Protein AF-A0A838QDY3-F1 (afdb_monomer_lite)

Secondary structure (DSSP, 8-state):
-B-SSS-B--SSS-----SS-EEEEEEEEEE-TTS-EEEEEEEEEE-----EEPPPPPEEEETTPEEEEEEEEE-SS----EEEEE-SSSS--EE--EETTEEEEEEE--S-EEEEEEEEEE-SS-EEEEEEEEEEEPPPPPHHHHHHHHHHHHHHHHHHHTTSS-HHHHHHHHHHHHHHHHHHHTT-HHHHHHHHHHHHHHHHHHHHTTSS-HHHHHHHHHHHHHHHHH--

Structure (mmCIF, N/CA/C/O backbone):
data_AF-A0A838QDY3-F1
#
_entry.id   AF-A0A838QDY3-F1
#
loop_
_atom_site.group_PDB
_atom_site.id
_atom_site.type_symbol
_atom_site.label_atom_id
_atom_site.label_alt_id
_atom_site.label_comp_id
_atom_site.label_asym_id
_atom_site.label_entity_id
_atom_site.label_seq_id
_atom_site.pdbx_PDB_ins_code
_atom_site.Cartn_x
_atom_site.Cartn_y
_atom_site.Cartn_z
_atom_site.occupancy
_atom_site.B_iso_or_equiv
_atom_site.auth_seq_id
_atom_site.auth_comp_id
_atom_site.auth_asym_id
_atom_site.auth_atom_id
_atom_site.pdbx_PDB_model_num
ATOM 1 N N . TRP A 1 1 ? 30.608 4.591 -46.199 1.00 97.06 1 TRP A N 1
ATOM 2 C CA . TRP A 1 1 ? 30.208 3.842 -44.995 1.00 97.06 1 TRP A CA 1
ATOM 3 C C . TRP A 1 1 ? 28.719 3.555 -45.041 1.00 97.06 1 TRP A C 1
ATOM 5 O O . TRP A 1 1 ? 27.965 4.473 -45.345 1.00 97.06 1 TRP A O 1
ATOM 15 N N . SER A 1 2 ? 28.304 2.331 -44.728 1.00 97.50 2 SER A N 1
ATOM 16 C CA . SER A 1 2 ? 26.940 1.988 -44.307 1.00 97.50 2 SER A CA 1
ATOM 17 C C . SER A 1 2 ? 27.021 1.309 -42.947 1.00 97.50 2 SER A C 1
ATOM 19 O O . SER A 1 2 ? 27.881 0.445 -42.768 1.00 97.50 2 SER A O 1
ATOM 21 N N . PHE A 1 3 ? 26.159 1.676 -42.007 1.00 97.50 3 PHE A N 1
ATOM 22 C CA . PHE A 1 3 ? 26.311 1.254 -40.610 1.00 97.50 3 PHE A CA 1
ATOM 23 C C . PHE A 1 3 ? 25.408 0.093 -40.204 1.00 97.50 3 PHE A C 1
ATOM 25 O O . PHE A 1 3 ? 25.478 -0.341 -39.070 1.00 97.50 3 PHE A O 1
ATOM 32 N N . GLY A 1 4 ? 24.600 -0.446 -41.119 1.00 95.75 4 GLY A N 1
ATOM 33 C CA . GLY A 1 4 ? 23.716 -1.583 -40.833 1.00 95.75 4 GLY A CA 1
ATOM 34 C C . GLY A 1 4 ? 22.387 -1.200 -40.171 1.00 95.75 4 GLY A C 1
ATOM 35 O O . GLY A 1 4 ? 21.506 -2.042 -40.069 1.00 95.75 4 GLY A O 1
ATOM 36 N N . ASP A 1 5 ? 22.208 0.068 -39.804 1.00 94.06 5 ASP A N 1
ATOM 37 C CA . ASP A 1 5 ? 20.975 0.695 -39.298 1.00 94.06 5 ASP A CA 1
ATOM 38 C C . ASP A 1 5 ? 20.184 1.440 -40.397 1.00 94.06 5 ASP A C 1
ATOM 40 O O . ASP A 1 5 ? 19.193 2.111 -40.123 1.00 94.06 5 ASP A O 1
ATOM 44 N N . GLY A 1 6 ? 20.628 1.331 -41.654 1.00 94.56 6 GLY A N 1
ATOM 45 C CA . GLY A 1 6 ? 20.081 2.067 -42.799 1.00 94.56 6 GLY A CA 1
ATOM 46 C C . GLY A 1 6 ? 20.768 3.409 -43.068 1.00 94.56 6 GLY A C 1
ATOM 47 O O . GLY A 1 6 ? 20.598 3.967 -44.153 1.00 94.56 6 GLY A O 1
ATOM 48 N N . GLU A 1 7 ? 21.608 3.894 -42.152 1.00 95.88 7 GLU A N 1
ATOM 49 C CA . GLU A 1 7 ? 22.330 5.151 -42.307 1.00 95.88 7 GLU A CA 1
ATOM 50 C C . GLU A 1 7 ? 23.657 4.972 -43.055 1.00 95.88 7 GLU A C 1
ATOM 52 O O . GLU A 1 7 ? 24.308 3.916 -43.053 1.00 95.88 7 GLU A O 1
ATOM 57 N N . THR A 1 8 ? 24.093 6.053 -43.707 1.00 97.00 8 THR A N 1
ATOM 58 C CA . THR A 1 8 ? 25.346 6.086 -44.472 1.00 97.00 8 THR A CA 1
ATOM 59 C C . THR A 1 8 ? 26.168 7.342 -44.185 1.00 97.00 8 THR A C 1
ATOM 61 O O . THR A 1 8 ? 25.670 8.355 -43.692 1.00 97.00 8 THR A O 1
ATOM 64 N N . ALA A 1 9 ? 27.473 7.271 -44.461 1.00 97.38 9 ALA A N 1
ATOM 65 C CA . ALA A 1 9 ? 28.389 8.408 -44.366 1.00 97.38 9 ALA A CA 1
ATOM 66 C C . ALA A 1 9 ? 29.514 8.332 -45.398 1.00 97.38 9 ALA A C 1
ATOM 68 O O . ALA A 1 9 ? 29.924 7.244 -45.817 1.00 97.38 9 ALA A O 1
ATOM 69 N N . SER A 1 10 ? 30.095 9.492 -45.694 1.00 96.69 10 SER A N 1
ATOM 70 C CA . SER A 1 10 ? 31.304 9.644 -46.503 1.00 96.69 10 SER A CA 1
ATOM 71 C C . SER A 1 10 ? 32.393 10.337 -45.692 1.00 96.69 10 SER A C 1
ATOM 73 O O . SER A 1 10 ? 32.098 11.178 -44.846 1.00 96.69 10 SER A O 1
ATOM 75 N N . GLY A 1 11 ? 33.651 9.993 -45.958 1.00 95.81 11 GLY A N 1
ATOM 76 C CA . GLY A 1 11 ? 34.809 10.540 -45.255 1.00 95.81 11 GLY A CA 1
ATOM 77 C C . GLY A 1 11 ? 35.784 9.453 -44.816 1.00 95.81 11 GLY A C 1
ATOM 78 O O . GLY A 1 11 ? 35.434 8.275 -44.748 1.00 95.81 11 GLY A O 1
ATOM 79 N N . VAL A 1 12 ? 37.016 9.866 -44.525 1.00 94.88 12 VAL A N 1
ATOM 80 C CA . VAL A 1 12 ? 38.095 8.966 -44.081 1.00 94.88 12 VAL A CA 1
ATOM 81 C C . VAL A 1 12 ? 37.847 8.462 -42.656 1.00 94.88 12 VAL A C 1
ATOM 83 O O . VAL A 1 12 ? 38.150 7.317 -42.344 1.00 94.88 12 VAL A O 1
ATOM 86 N N . SER A 1 13 ? 37.260 9.308 -41.808 1.00 94.25 13 SER A N 1
ATOM 87 C CA . SER A 1 13 ? 36.841 8.977 -40.447 1.00 94.25 13 SER A CA 1
ATOM 88 C C . SER A 1 13 ? 35.462 9.572 -40.190 1.00 94.25 13 SER A C 1
ATOM 90 O O . SER A 1 13 ? 35.186 10.702 -40.597 1.00 94.25 13 SER A O 1
ATOM 92 N N . VAL A 1 14 ? 34.590 8.792 -39.559 1.00 96.31 14 VAL A N 1
ATOM 93 C CA . VAL A 1 14 ? 33.189 9.126 -39.289 1.00 96.31 14 VAL A CA 1
ATOM 94 C C . VAL A 1 14 ? 32.798 8.548 -37.929 1.00 96.31 14 VAL A C 1
ATOM 96 O O . VAL A 1 14 ? 33.303 7.497 -37.540 1.00 96.31 14 VAL A O 1
ATOM 99 N N . SER A 1 15 ? 31.898 9.215 -37.209 1.00 94.56 15 SER A N 1
ATOM 100 C CA . SER A 1 15 ? 31.317 8.717 -35.958 1.00 94.56 15 SER A CA 1
ATOM 101 C C . SER A 1 15 ? 29.834 8.403 -36.137 1.00 94.56 15 SER A C 1
ATOM 103 O O . SER A 1 15 ? 29.149 9.042 -36.942 1.00 94.56 15 SER A O 1
ATOM 105 N N . ARG A 1 16 ? 29.344 7.404 -35.394 1.00 93.44 16 ARG A N 1
ATOM 106 C CA . ARG A 1 16 ? 27.928 7.025 -35.327 1.00 93.44 16 ARG A CA 1
ATOM 107 C C . ARG A 1 16 ? 27.542 6.554 -33.934 1.00 93.44 16 ARG A C 1
ATOM 109 O O . ARG A 1 16 ? 28.354 5.938 -33.250 1.00 93.44 16 ARG A O 1
ATOM 116 N N . THR A 1 17 ? 26.296 6.840 -33.571 1.00 92.06 17 THR A N 1
ATOM 117 C CA . THR A 1 17 ? 25.655 6.416 -32.326 1.00 92.06 17 THR A CA 1
ATOM 118 C C . THR A 1 17 ? 24.442 5.576 -32.693 1.00 92.06 17 THR A C 1
ATOM 120 O O . THR A 1 17 ? 23.570 6.063 -33.409 1.00 92.06 17 THR A O 1
ATOM 123 N N . TYR A 1 18 ? 24.390 4.341 -32.205 1.00 91.50 18 TYR A N 1
ATOM 124 C CA . TYR A 1 18 ? 23.235 3.462 -32.361 1.00 91.50 18 TYR A CA 1
ATOM 125 C C . TYR A 1 18 ? 22.255 3.697 -31.212 1.00 91.50 18 TYR A C 1
ATOM 127 O O . TYR A 1 18 ? 22.679 3.864 -30.069 1.00 91.50 18 TYR A O 1
ATOM 135 N N . ILE A 1 19 ? 20.962 3.751 -31.531 1.00 86.00 19 ILE A N 1
ATOM 136 C CA . ILE A 1 19 ? 19.900 4.059 -30.561 1.00 86.00 19 ILE A CA 1
ATOM 137 C C . ILE A 1 19 ? 19.361 2.787 -29.888 1.00 86.00 19 ILE A C 1
ATOM 139 O O . ILE A 1 19 ? 18.966 2.846 -28.729 1.00 86.00 19 ILE A O 1
ATOM 143 N N . GLN A 1 20 ? 19.358 1.654 -30.598 1.00 88.12 20 GLN A N 1
ATOM 144 C CA . GLN A 1 20 ? 18.959 0.353 -30.058 1.00 88.12 20 GLN A CA 1
ATOM 145 C C . GLN A 1 20 ? 20.164 -0.569 -29.882 1.00 88.12 20 GLN A C 1
ATOM 147 O O . GLN A 1 20 ? 21.183 -0.448 -30.572 1.00 88.12 20 GLN A O 1
ATOM 152 N N . ASN A 1 21 ? 20.027 -1.501 -28.945 1.00 92.31 21 ASN A N 1
ATOM 153 C CA . ASN A 1 21 ? 20.889 -2.664 -28.837 1.00 92.31 21 ASN A CA 1
ATOM 154 C C . ASN A 1 21 ? 20.758 -3.552 -30.083 1.00 92.31 21 ASN A C 1
ATOM 156 O O . ASN A 1 21 ? 19.744 -3.577 -30.778 1.00 92.31 21 ASN A O 1
ATOM 160 N N . GLY A 1 22 ? 21.816 -4.295 -30.379 1.00 92.88 22 GLY A N 1
ATOM 161 C CA . GLY A 1 22 ? 21.850 -5.186 -31.527 1.00 92.88 22 GLY A CA 1
ATOM 162 C C . GLY A 1 22 ? 23.240 -5.355 -32.114 1.00 92.88 22 GLY A C 1
ATOM 163 O O . GLY A 1 22 ? 24.227 -4.781 -31.651 1.00 92.88 22 GLY A O 1
ATOM 164 N N . VAL A 1 23 ? 23.307 -6.172 -33.160 1.00 96.69 23 VAL A N 1
ATOM 165 C CA . VAL A 1 23 ? 24.518 -6.374 -33.954 1.00 96.69 23 VAL A CA 1
ATOM 166 C C . VAL A 1 23 ? 24.307 -5.721 -35.311 1.00 96.69 23 VAL A C 1
ATOM 168 O O . VAL A 1 23 ? 23.421 -6.113 -36.069 1.00 96.69 23 VAL A O 1
ATOM 171 N N . TYR A 1 24 ? 25.133 -4.727 -35.613 1.00 97.31 24 TYR A N 1
ATOM 172 C CA . TYR A 1 24 ? 25.063 -3.943 -36.834 1.00 97.31 24 TYR A CA 1
ATOM 173 C C . TYR A 1 24 ? 26.264 -4.236 -37.726 1.00 97.31 24 TYR A C 1
ATOM 175 O O . TYR A 1 24 ? 27.412 -4.002 -37.344 1.00 97.31 24 TYR A O 1
ATOM 183 N N . THR A 1 25 ? 26.005 -4.715 -38.939 1.00 97.88 25 THR A N 1
ATOM 184 C CA . THR A 1 25 ? 27.062 -4.966 -39.919 1.00 97.88 25 THR A CA 1
ATOM 185 C C . THR A 1 25 ? 27.471 -3.663 -40.605 1.00 97.88 25 THR A C 1
ATOM 187 O O . THR A 1 25 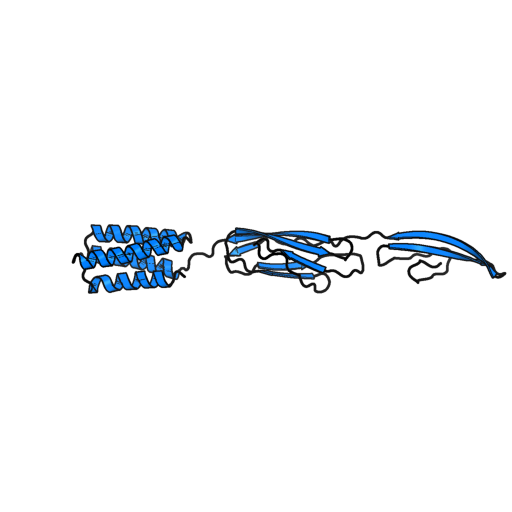? 26.765 -3.128 -41.465 1.00 97.88 25 THR A O 1
ATOM 190 N N . VAL A 1 26 ? 28.653 -3.164 -40.249 1.00 98.00 26 VAL A N 1
ATOM 191 C CA . VAL A 1 26 ? 29.254 -1.943 -40.788 1.00 98.00 26 VAL A CA 1
ATOM 192 C C . VAL A 1 26 ? 30.089 -2.275 -42.017 1.00 98.00 26 VAL A C 1
ATOM 194 O O . VAL A 1 26 ? 30.967 -3.135 -41.987 1.00 98.00 26 VAL A O 1
ATOM 197 N N . ARG A 1 27 ? 29.858 -1.543 -43.106 1.00 97.88 27 ARG A N 1
ATOM 198 C CA . ARG A 1 27 ? 30.573 -1.693 -44.375 1.00 97.88 27 ARG A CA 1
ATOM 199 C C . ARG A 1 27 ? 31.213 -0.376 -44.792 1.00 97.88 27 ARG A C 1
ATOM 201 O O . ARG A 1 27 ? 30.550 0.661 -44.881 1.00 97.88 27 ARG A O 1
ATOM 208 N N . LEU A 1 28 ? 32.492 -0.423 -45.136 1.00 97.75 28 LEU A N 1
ATOM 209 C CA . LEU A 1 28 ? 33.176 0.654 -45.844 1.00 97.75 28 LEU A CA 1
ATOM 210 C C . LEU A 1 28 ? 33.405 0.218 -47.288 1.00 97.75 28 LEU A C 1
ATOM 212 O O . LEU A 1 28 ? 33.973 -0.841 -47.524 1.00 97.75 28 LEU A O 1
ATOM 216 N N . ILE A 1 29 ? 32.972 1.058 -48.225 1.00 97.12 29 ILE A N 1
ATOM 217 C CA . ILE A 1 29 ? 33.281 0.942 -49.649 1.00 97.12 29 ILE A CA 1
ATOM 218 C C . ILE A 1 29 ? 34.176 2.130 -49.994 1.00 97.12 29 ILE A C 1
ATOM 220 O O . ILE A 1 29 ? 33.800 3.274 -49.719 1.00 97.12 29 ILE A O 1
ATOM 224 N N . VAL A 1 30 ? 35.348 1.859 -50.559 1.00 96.69 30 VAL A N 1
ATOM 225 C CA . VAL A 1 30 ? 36.266 2.876 -51.083 1.00 96.69 30 VAL A CA 1
ATOM 226 C C . VAL A 1 30 ? 36.308 2.716 -52.590 1.00 96.69 30 VAL A C 1
ATOM 228 O O . VAL A 1 30 ? 36.545 1.612 -53.064 1.00 96.69 30 VAL A O 1
ATOM 231 N N . THR A 1 31 ? 36.080 3.797 -53.331 1.00 95.94 31 THR A N 1
ATOM 232 C CA . THR A 1 31 ? 36.063 3.786 -54.798 1.00 95.94 31 THR A CA 1
ATOM 233 C C . THR A 1 31 ? 37.122 4.742 -55.331 1.00 95.94 31 THR A C 1
ATOM 235 O O . THR A 1 31 ? 37.220 5.875 -54.856 1.00 95.94 31 THR A O 1
ATOM 238 N N . ASP A 1 32 ? 37.927 4.288 -56.288 1.00 95.62 32 ASP A N 1
ATOM 239 C CA . ASP A 1 32 ? 38.924 5.120 -56.957 1.00 95.62 32 ASP A CA 1
ATOM 240 C C . ASP A 1 32 ? 38.314 5.963 -58.093 1.00 95.62 32 ASP A C 1
ATOM 242 O O . ASP A 1 32 ? 37.123 5.890 -58.403 1.00 95.62 32 ASP A O 1
ATOM 246 N N . ILE A 1 33 ? 39.143 6.790 -58.735 1.00 95.81 33 ILE A N 1
ATOM 247 C CA . ILE A 1 33 ? 38.691 7.678 -59.816 1.00 95.81 33 ILE A CA 1
ATOM 248 C C . ILE A 1 33 ? 38.333 6.937 -61.113 1.00 95.81 33 ILE A C 1
ATOM 250 O O . ILE A 1 33 ? 37.689 7.511 -61.989 1.00 95.81 33 ILE A O 1
ATOM 254 N N . LEU A 1 34 ? 38.756 5.678 -61.245 1.00 96.81 34 LEU A N 1
ATOM 255 C CA . LEU A 1 34 ? 38.430 4.806 -62.371 1.00 96.81 34 LEU A CA 1
ATOM 256 C C . LEU A 1 34 ? 37.137 4.012 -62.116 1.00 96.81 34 LEU A C 1
ATOM 258 O O . LEU A 1 34 ? 36.674 3.304 -63.009 1.00 96.81 34 LEU A O 1
ATOM 262 N N . GLY A 1 35 ? 36.539 4.152 -60.929 1.00 94.19 35 GLY A N 1
ATOM 263 C CA . GLY A 1 35 ? 35.304 3.483 -60.532 1.00 94.19 35 GLY A CA 1
ATOM 264 C C . GLY A 1 35 ? 35.505 2.086 -59.942 1.00 94.19 35 GLY A C 1
ATOM 265 O O . GLY A 1 35 ? 34.516 1.390 -59.712 1.00 94.19 35 GLY A O 1
ATOM 266 N N . LEU A 1 36 ? 36.744 1.655 -59.681 1.00 96.75 36 LEU A N 1
ATOM 267 C CA . LEU A 1 36 ? 37.013 0.394 -58.986 1.00 96.75 36 LEU A CA 1
ATOM 268 C C . LEU A 1 36 ? 36.772 0.571 -57.490 1.00 96.75 36 LEU A C 1
ATOM 270 O O . LEU A 1 36 ? 37.162 1.586 -56.918 1.00 96.75 36 LEU A O 1
ATOM 274 N N . ALA A 1 37 ? 36.140 -0.417 -56.856 1.00 96.38 37 ALA A N 1
ATOM 275 C CA . ALA A 1 37 ? 35.800 -0.359 -55.442 1.00 96.38 37 ALA A CA 1
ATOM 276 C C . ALA A 1 37 ? 36.379 -1.536 -54.653 1.00 96.38 37 ALA A C 1
ATOM 278 O O . ALA A 1 37 ? 36.340 -2.674 -55.117 1.00 96.38 37 ALA A O 1
ATOM 279 N N . ASP A 1 38 ? 36.846 -1.253 -53.440 1.00 97.50 38 ASP A N 1
ATOM 280 C CA . ASP A 1 38 ? 37.173 -2.251 -52.422 1.00 97.50 38 ASP A CA 1
ATOM 281 C C . ASP A 1 38 ? 36.214 -2.120 -51.235 1.00 97.50 38 ASP A C 1
ATOM 283 O O . ASP A 1 38 ? 35.654 -1.048 -50.981 1.00 97.50 38 ASP A O 1
ATOM 287 N N . THR A 1 39 ? 35.968 -3.225 -50.536 1.00 97.25 39 THR A N 1
ATOM 288 C CA . THR A 1 39 ? 34.977 -3.296 -49.464 1.00 97.25 39 THR A CA 1
ATOM 289 C C . THR A 1 39 ? 35.493 -4.064 -48.260 1.00 97.25 39 THR A C 1
ATOM 291 O O . THR A 1 39 ? 35.862 -5.229 -48.368 1.00 97.25 39 THR A O 1
ATOM 294 N N . VAL A 1 40 ? 35.393 -3.449 -47.082 1.00 97.62 40 VAL A N 1
ATOM 295 C CA . VAL A 1 40 ? 35.630 -4.106 -45.792 1.00 97.62 40 VAL A CA 1
ATOM 296 C C . VAL A 1 40 ? 34.354 -4.105 -44.958 1.00 97.62 40 VAL A C 1
ATOM 298 O O . VAL A 1 40 ? 33.537 -3.182 -45.048 1.00 97.62 40 VAL A O 1
ATOM 301 N N . VAL A 1 41 ? 34.174 -5.161 -44.167 1.00 97.75 41 VAL A N 1
ATOM 302 C CA . VAL A 1 41 ? 33.018 -5.362 -43.292 1.00 97.75 41 VAL A CA 1
ATOM 303 C C . VAL A 1 41 ? 33.501 -5.676 -41.878 1.00 97.75 41 VAL A C 1
ATOM 305 O O . VAL A 1 41 ? 34.478 -6.401 -41.706 1.00 97.75 41 VAL A O 1
ATOM 308 N N . THR A 1 42 ? 32.815 -5.131 -40.879 1.00 97.31 42 THR A N 1
ATOM 309 C CA . THR A 1 42 ? 32.979 -5.455 -39.457 1.00 97.31 42 THR A CA 1
ATOM 310 C C . THR A 1 42 ? 31.625 -5.361 -38.768 1.00 97.31 42 THR A C 1
ATOM 312 O O . THR A 1 42 ? 30.761 -4.623 -39.231 1.00 97.31 42 THR A O 1
ATOM 315 N N . ASP A 1 43 ? 31.452 -6.041 -37.641 1.00 97.56 43 ASP A N 1
ATOM 316 C CA . ASP A 1 43 ? 30.249 -5.889 -36.827 1.00 97.56 43 ASP A CA 1
ATOM 317 C C . ASP A 1 43 ? 30.483 -4.902 -35.679 1.00 97.56 43 ASP A C 1
ATOM 319 O O . ASP A 1 43 ? 31.552 -4.871 -35.063 1.00 97.56 43 ASP A O 1
ATOM 323 N N . ALA A 1 44 ? 29.466 -4.094 -35.394 1.00 96.31 44 ALA A N 1
ATOM 324 C CA . ALA A 1 44 ? 29.352 -3.286 -34.191 1.00 96.31 44 ALA A CA 1
ATOM 325 C C . ALA A 1 44 ? 28.269 -3.904 -33.302 1.00 96.31 44 ALA A C 1
ATOM 327 O O . ALA A 1 44 ? 27.120 -4.026 -33.717 1.00 96.31 44 ALA A O 1
ATOM 328 N N . THR A 1 45 ? 28.636 -4.319 -32.089 1.00 96.19 45 THR A N 1
ATOM 329 C CA . THR A 1 45 ? 27.684 -4.862 -31.109 1.00 96.19 45 THR A CA 1
ATOM 330 C C . THR A 1 45 ? 27.350 -3.797 -30.076 1.00 96.19 45 THR A C 1
ATOM 332 O O . THR A 1 45 ? 28.249 -3.231 -29.454 1.00 96.19 45 THR A O 1
ATOM 335 N N . VAL A 1 46 ? 26.061 -3.541 -29.898 1.00 94.38 46 VAL A N 1
ATOM 336 C CA . VAL A 1 46 ? 25.501 -2.600 -28.930 1.00 94.38 46 VAL A CA 1
ATOM 337 C C . VAL A 1 46 ? 24.716 -3.422 -27.916 1.00 94.38 46 VAL A C 1
ATOM 339 O O . VAL A 1 46 ? 23.772 -4.117 -28.285 1.00 94.38 46 VAL A O 1
ATOM 342 N N . SER A 1 47 ? 25.138 -3.399 -26.655 1.00 93.75 47 SER A N 1
ATOM 343 C CA . SER A 1 47 ? 24.481 -4.158 -25.585 1.00 93.75 47 SER A CA 1
ATOM 344 C C . SER A 1 47 ? 23.255 -3.426 -25.047 1.00 93.75 47 SER A C 1
ATOM 346 O O . SER A 1 47 ? 23.243 -2.195 -25.030 1.00 93.75 47 SER A O 1
ATOM 348 N N . ASN A 1 48 ? 22.269 -4.186 -24.560 1.00 94.56 48 ASN A N 1
ATOM 349 C CA . ASN A 1 48 ? 21.160 -3.617 -23.799 1.00 94.56 48 ASN A CA 1
ATOM 350 C C . ASN A 1 48 ? 21.649 -3.029 -22.464 1.00 94.56 48 ASN A C 1
ATOM 352 O O . ASN A 1 48 ? 22.656 -3.482 -21.907 1.00 94.56 48 ASN A O 1
ATOM 356 N N . VAL A 1 49 ? 20.917 -2.046 -21.946 1.00 94.06 49 VAL A N 1
ATOM 357 C CA . VAL A 1 49 ? 21.070 -1.526 -20.588 1.00 94.06 49 VAL A CA 1
ATOM 358 C C . VAL A 1 49 ? 19.694 -1.522 -19.940 1.00 94.06 49 VAL A C 1
ATOM 360 O O . VAL A 1 49 ? 18.878 -0.684 -20.293 1.00 94.06 49 VAL A O 1
ATOM 363 N N . ALA A 1 50 ? 19.480 -2.401 -18.959 1.00 95.12 50 ALA A N 1
ATOM 364 C CA . ALA A 1 50 ? 18.207 -2.477 -18.252 1.00 95.12 50 ALA A CA 1
ATOM 365 C C . ALA A 1 50 ? 17.768 -1.130 -17.640 1.00 95.12 50 ALA A C 1
ATOM 367 O O . ALA A 1 50 ? 18.621 -0.340 -17.197 1.00 95.12 50 ALA A O 1
ATOM 368 N N . PRO A 1 51 ? 16.448 -0.919 -17.461 1.00 97.44 51 PRO A N 1
ATOM 369 C CA . PRO A 1 51 ? 15.924 0.257 -16.787 1.00 97.44 51 PRO A CA 1
ATOM 370 C C . PRO A 1 51 ? 16.491 0.388 -15.371 1.00 97.44 51 PRO A C 1
ATOM 372 O O . PRO A 1 51 ? 16.591 -0.588 -14.637 1.00 97.44 51 PRO A O 1
ATOM 375 N N . ALA A 1 52 ? 16.782 1.595 -14.905 1.00 98.06 52 ALA A N 1
ATOM 376 C CA . ALA A 1 52 ? 17.161 1.851 -13.519 1.00 98.06 52 ALA A CA 1
ATOM 377 C C . ALA A 1 52 ? 16.023 2.572 -12.789 1.00 98.06 52 ALA A C 1
ATOM 379 O O . ALA A 1 52 ? 15.792 3.762 -12.996 1.00 98.06 52 ALA A O 1
ATOM 380 N N . ILE A 1 53 ? 15.304 1.855 -11.920 1.00 98.50 53 ILE A N 1
ATOM 381 C CA . ILE A 1 53 ? 14.227 2.434 -11.104 1.00 98.50 53 ILE A CA 1
ATOM 382 C C . ILE A 1 53 ? 14.845 3.233 -9.950 1.00 98.50 53 ILE A C 1
ATOM 384 O O . ILE A 1 53 ? 15.677 2.705 -9.195 1.00 98.50 53 ILE A O 1
ATOM 388 N N . SER A 1 54 ? 14.413 4.488 -9.810 1.00 97.81 54 SER A N 1
ATOM 389 C CA . SER A 1 54 ? 14.813 5.382 -8.721 1.00 97.81 54 SER A CA 1
ATOM 390 C C . SER A 1 54 ? 14.384 4.832 -7.361 1.00 97.81 54 SER A C 1
ATOM 392 O O . SER A 1 54 ? 13.498 3.984 -7.265 1.00 97.81 54 SER A O 1
ATOM 394 N N . GLU A 1 55 ? 15.015 5.319 -6.295 1.00 96.00 55 GLU A N 1
ATOM 395 C CA . GLU A 1 55 ? 14.645 4.923 -4.936 1.00 96.00 55 GLU A CA 1
ATOM 396 C C . GLU A 1 55 ? 13.176 5.252 -4.637 1.00 96.00 55 GLU A C 1
ATOM 398 O O . GLU A 1 55 ? 12.677 6.323 -4.989 1.00 96.00 55 GLU A O 1
ATOM 403 N N . LEU A 1 56 ? 12.498 4.315 -3.973 1.00 95.50 56 LEU A N 1
ATOM 404 C CA . LEU A 1 56 ? 11.135 4.480 -3.482 1.00 95.50 56 LEU A CA 1
ATOM 405 C C . LEU A 1 56 ? 11.188 4.746 -1.977 1.00 95.50 56 LEU A C 1
ATOM 407 O O . LEU A 1 56 ? 11.960 4.120 -1.255 1.00 95.50 56 LEU A O 1
ATOM 411 N N . GLY A 1 57 ? 10.377 5.691 -1.505 1.00 90.19 57 GLY A N 1
ATOM 412 C CA . GLY A 1 57 ? 10.319 6.032 -0.087 1.00 90.19 57 GLY A CA 1
ATOM 413 C C . GLY A 1 57 ? 9.503 5.025 0.721 1.00 90.19 57 GLY A C 1
ATOM 414 O O . GLY A 1 57 ? 8.395 4.653 0.322 1.00 90.19 57 GLY A O 1
ATOM 415 N N . ASP A 1 58 ? 10.025 4.653 1.888 1.00 96.31 58 ASP A N 1
ATOM 416 C CA . ASP A 1 58 ? 9.258 3.953 2.917 1.00 96.31 58 ASP A CA 1
ATOM 417 C C . ASP A 1 58 ? 8.136 4.849 3.469 1.00 96.31 58 ASP A C 1
ATOM 419 O O . ASP A 1 58 ? 8.240 6.081 3.478 1.00 96.31 58 ASP A O 1
ATOM 423 N N . ALA A 1 59 ? 7.067 4.235 3.978 1.00 96.56 59 ALA A N 1
ATOM 424 C CA . ALA A 1 59 ? 5.933 4.957 4.548 1.00 96.56 59 ALA A CA 1
ATOM 425 C C . ALA A 1 59 ? 5.408 4.315 5.836 1.00 96.56 59 ALA A C 1
ATOM 427 O O . ALA A 1 59 ? 5.448 3.097 6.015 1.00 96.56 59 ALA A O 1
ATOM 428 N N . VAL A 1 60 ? 4.850 5.151 6.713 1.00 95.94 60 VAL A N 1
ATOM 429 C CA . VAL A 1 60 ? 4.071 4.719 7.878 1.00 95.94 60 VAL A CA 1
ATOM 430 C C . VAL A 1 60 ? 2.661 5.281 7.747 1.00 95.94 60 VAL A C 1
ATOM 432 O O . VAL A 1 60 ? 2.487 6.488 7.589 1.00 95.94 60 VAL A O 1
ATOM 435 N N . LEU A 1 61 ? 1.663 4.405 7.799 1.00 93.31 61 LEU A N 1
ATOM 436 C CA . LEU A 1 61 ? 0.260 4.709 7.533 1.00 93.31 61 LEU A CA 1
ATOM 437 C C . LEU A 1 61 ? -0.626 4.245 8.691 1.00 93.31 61 LEU A C 1
ATOM 439 O O . LEU A 1 61 ? -0.235 3.399 9.496 1.00 93.31 61 LEU A O 1
ATOM 443 N N . LEU A 1 62 ? -1.842 4.780 8.752 1.00 89.81 62 LEU A N 1
ATOM 444 C CA . LEU A 1 62 ? -2.931 4.177 9.522 1.00 89.81 62 LEU A CA 1
ATOM 445 C C . LEU A 1 62 ? -3.726 3.241 8.603 1.00 89.81 62 LEU A C 1
ATOM 447 O O . LEU A 1 62 ? -3.802 3.474 7.394 1.00 89.81 62 LEU A O 1
ATOM 451 N N . GLU A 1 63 ? -4.356 2.210 9.158 1.00 88.19 63 GLU A N 1
ATOM 452 C CA . GLU A 1 63 ? -5.315 1.389 8.408 1.00 88.19 63 GLU A CA 1
ATOM 453 C C . GLU A 1 63 ? -6.359 2.248 7.683 1.00 88.19 63 GLU A C 1
ATOM 455 O O . GLU A 1 63 ? -6.821 3.274 8.194 1.00 88.19 63 GLU A O 1
ATOM 460 N N . ASN A 1 64 ? -6.767 1.786 6.501 1.00 86.12 64 ASN A N 1
ATOM 461 C CA . ASN A 1 64 ? -7.752 2.435 5.634 1.00 86.12 64 ASN A CA 1
ATOM 462 C C . ASN A 1 64 ? -7.325 3.819 5.113 1.00 86.12 64 ASN A C 1
ATOM 464 O O . ASN A 1 64 ? -8.160 4.578 4.617 1.00 86.12 64 ASN A O 1
ATOM 468 N N . THR A 1 65 ? -6.032 4.146 5.190 1.00 90.25 65 THR A N 1
ATOM 469 C CA . THR A 1 65 ? -5.444 5.292 4.487 1.00 90.25 65 THR A CA 1
ATOM 470 C C . THR A 1 65 ? -4.722 4.831 3.225 1.00 90.25 65 THR A C 1
ATOM 472 O O . THR A 1 65 ? -4.209 3.713 3.157 1.00 90.25 65 THR A O 1
ATOM 475 N N . ALA A 1 66 ? -4.727 5.680 2.197 1.00 93.06 66 ALA A N 1
ATOM 476 C CA . ALA A 1 66 ? -4.054 5.373 0.946 1.00 93.06 66 ALA A CA 1
ATOM 477 C C . ALA A 1 66 ? -2.543 5.598 1.084 1.00 93.06 66 ALA A C 1
ATOM 479 O O . ALA A 1 66 ? -2.100 6.695 1.426 1.00 93.06 66 ALA A O 1
ATOM 480 N N . TYR A 1 67 ? -1.756 4.577 0.757 1.00 96.31 67 TYR A N 1
ATOM 481 C CA . TYR A 1 67 ? -0.388 4.758 0.302 1.00 96.31 67 TYR A CA 1
ATOM 482 C C . TYR A 1 67 ? -0.420 5.505 -1.028 1.00 96.31 67 TYR A C 1
ATOM 484 O O . TYR A 1 67 ? -1.134 5.096 -1.942 1.00 96.31 67 TYR A O 1
ATOM 492 N N . ALA A 1 68 ? 0.339 6.591 -1.124 1.00 96.25 68 ALA A N 1
ATOM 493 C CA . ALA A 1 68 ? 0.526 7.352 -2.348 1.00 96.25 68 ALA A CA 1
ATOM 494 C C . ALA A 1 68 ? 2.001 7.729 -2.467 1.00 96.25 68 ALA A C 1
ATOM 496 O O . ALA A 1 68 ? 2.570 8.305 -1.538 1.00 96.25 68 ALA A O 1
ATOM 497 N N . ALA A 1 69 ? 2.611 7.388 -3.595 1.00 96.25 69 ALA A N 1
ATOM 498 C CA . ALA A 1 69 ? 4.001 7.711 -3.880 1.00 96.25 69 ALA A CA 1
ATOM 499 C C . ALA A 1 69 ? 4.193 7.882 -5.383 1.00 96.25 69 ALA A C 1
ATOM 501 O O . ALA A 1 69 ? 3.643 7.117 -6.170 1.00 96.25 69 ALA A O 1
ATOM 502 N N . ASP A 1 70 ? 5.000 8.858 -5.773 1.00 96.94 70 ASP A N 1
ATOM 503 C CA . ASP A 1 70 ? 5.455 8.998 -7.150 1.00 96.94 70 ASP A CA 1
ATOM 504 C C . ASP A 1 70 ? 6.828 8.347 -7.305 1.00 96.94 70 ASP A C 1
ATOM 506 O O . ASP A 1 70 ? 7.642 8.338 -6.378 1.00 96.94 70 ASP A O 1
ATOM 510 N N . GLY A 1 71 ? 7.091 7.809 -8.491 1.00 97.31 71 GLY A N 1
ATOM 511 C CA . GLY A 1 71 ? 8.365 7.199 -8.831 1.00 97.31 71 GLY A CA 1
ATOM 512 C C . GLY A 1 71 ? 8.780 7.486 -10.266 1.00 97.31 71 GLY A C 1
ATOM 513 O O . GLY A 1 71 ? 8.025 8.012 -11.090 1.00 97.31 71 GLY A O 1
ATOM 514 N N . SER A 1 72 ? 10.031 7.162 -10.560 1.00 98.31 72 SER A N 1
ATOM 515 C CA . SER A 1 72 ? 10.625 7.344 -11.877 1.00 98.31 72 SER A CA 1
ATOM 516 C C . SER A 1 72 ? 11.686 6.290 -12.148 1.00 98.31 72 SER A C 1
ATOM 518 O O . SER A 1 72 ? 12.187 5.636 -11.230 1.00 98.31 72 SER A O 1
ATOM 520 N N . PHE A 1 73 ? 12.057 6.149 -13.412 1.00 98.50 73 PHE A N 1
ATOM 521 C CA . PHE A 1 73 ? 13.178 5.320 -13.832 1.00 98.50 73 PHE A CA 1
ATOM 522 C C . PHE A 1 73 ? 13.996 6.027 -14.918 1.00 98.50 73 PHE A C 1
ATOM 524 O O . PHE A 1 73 ? 13.556 7.016 -15.506 1.00 98.50 73 PHE A O 1
ATOM 531 N N . SER A 1 74 ? 15.203 5.542 -15.181 1.00 97.38 74 SER A N 1
ATOM 532 C CA . SER A 1 74 ? 16.015 5.957 -16.321 1.00 97.38 74 SER A CA 1
ATOM 533 C C . SER A 1 74 ? 16.338 4.766 -17.205 1.00 97.38 74 SER A C 1
ATOM 535 O O . SER A 1 74 ? 16.385 3.633 -16.747 1.00 97.38 74 SER A O 1
ATOM 537 N N . ASP A 1 75 ? 16.539 5.048 -18.484 1.00 95.50 75 ASP A N 1
ATOM 538 C CA . ASP A 1 75 ? 16.914 4.056 -19.480 1.00 95.50 75 ASP A CA 1
ATOM 539 C C . ASP A 1 75 ? 17.561 4.802 -20.662 1.00 95.50 75 ASP A C 1
ATOM 541 O O . ASP A 1 75 ? 16.990 5.820 -21.094 1.00 95.50 75 ASP A O 1
ATOM 545 N N . PRO A 1 76 ? 18.776 4.434 -21.104 1.00 90.50 76 PRO A N 1
ATOM 546 C CA . PRO A 1 76 ? 19.435 5.091 -22.227 1.00 90.50 76 PRO A CA 1
ATOM 547 C C . PRO A 1 76 ? 18.889 4.661 -23.596 1.00 90.50 76 PRO A C 1
ATOM 549 O O . PRO A 1 76 ? 19.047 5.431 -24.547 1.00 90.50 76 PRO A O 1
ATOM 552 N N . GLY A 1 77 ? 18.279 3.479 -23.704 1.00 84.69 77 GLY A N 1
ATOM 553 C CA . GLY A 1 77 ? 17.704 2.962 -24.936 1.00 84.69 77 GLY A CA 1
ATOM 554 C C . GLY A 1 77 ? 16.377 3.638 -25.288 1.00 84.69 77 GLY A C 1
ATOM 555 O O . GLY A 1 77 ? 15.733 4.326 -24.481 1.00 84.69 77 GLY A O 1
ATOM 556 N N . ALA A 1 78 ? 16.002 3.530 -26.564 1.00 84.50 78 ALA A N 1
ATOM 557 C CA . ALA A 1 78 ? 14.706 3.990 -27.058 1.00 84.50 78 ALA A CA 1
ATOM 558 C C . ALA A 1 78 ? 13.732 2.810 -27.127 1.00 84.50 78 ALA A C 1
ATOM 560 O O . ALA A 1 78 ? 13.368 2.351 -28.214 1.00 84.50 78 ALA A O 1
ATOM 561 N N . ASP A 1 79 ? 13.332 2.347 -25.948 1.00 90.81 79 ASP A N 1
ATOM 562 C CA . ASP A 1 79 ? 12.562 1.120 -25.771 1.00 90.81 79 ASP A CA 1
ATOM 563 C C . ASP A 1 79 ? 11.087 1.384 -25.475 1.00 90.81 79 ASP A C 1
ATOM 565 O O . ASP A 1 79 ? 10.639 2.519 -25.267 1.00 90.81 79 ASP A O 1
ATOM 569 N N . VAL A 1 80 ? 10.304 0.305 -25.470 1.00 93.00 80 VAL A N 1
ATOM 570 C CA . VAL A 1 80 ? 8.902 0.332 -25.055 1.00 93.00 80 VAL A CA 1
ATOM 571 C C . VAL A 1 80 ? 8.807 -0.258 -23.659 1.00 93.00 80 VAL A C 1
ATOM 573 O O . VAL A 1 80 ? 8.844 -1.472 -23.482 1.00 93.00 80 VAL A O 1
ATOM 576 N N . TRP A 1 81 ? 8.630 0.610 -22.664 1.00 97.12 81 TRP A N 1
ATOM 577 C CA . TRP A 1 81 ? 8.577 0.162 -21.279 1.00 97.12 81 TRP A CA 1
ATOM 578 C C . TRP A 1 81 ? 7.197 -0.338 -20.863 1.00 97.12 81 TRP A C 1
ATOM 580 O O . TRP A 1 81 ? 6.163 0.264 -21.166 1.00 97.12 81 TRP A O 1
ATOM 590 N N . THR A 1 82 ? 7.199 -1.406 -20.074 1.00 98.31 82 THR A N 1
ATOM 591 C CA . THR A 1 82 ? 6.037 -1.863 -19.308 1.00 98.31 82 THR A CA 1
ATOM 592 C C . THR A 1 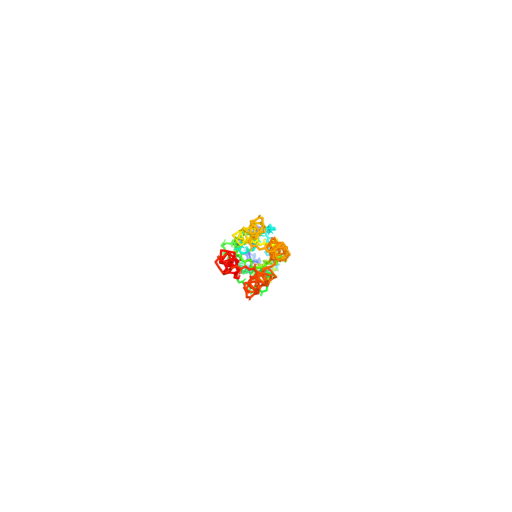82 ? 6.385 -1.882 -17.828 1.00 98.31 82 THR A C 1
ATOM 594 O O . THR A 1 82 ? 7.553 -2.015 -17.463 1.00 98.31 82 THR A O 1
ATOM 597 N N . ALA A 1 83 ? 5.386 -1.718 -16.964 1.00 98.56 83 ALA A N 1
ATOM 598 C CA . ALA A 1 83 ? 5.605 -1.730 -15.528 1.00 98.56 83 ALA A CA 1
ATOM 599 C C . ALA A 1 83 ? 4.492 -2.459 -14.780 1.00 98.56 83 ALA A C 1
ATOM 601 O O . ALA A 1 83 ? 3.335 -2.496 -15.213 1.00 98.56 83 ALA A O 1
ATOM 602 N N . THR A 1 84 ? 4.851 -3.011 -13.628 1.00 98.75 84 THR A N 1
ATOM 603 C CA . THR A 1 84 ? 3.931 -3.647 -12.687 1.00 98.75 84 THR A CA 1
ATOM 604 C C . THR A 1 84 ? 4.234 -3.221 -11.257 1.00 98.75 84 THR A C 1
ATOM 606 O O . THR A 1 84 ? 5.334 -2.759 -10.942 1.00 98.75 84 THR A O 1
ATOM 609 N N . VAL A 1 85 ? 3.247 -3.380 -10.379 1.00 98.75 85 VAL A N 1
ATOM 610 C CA . VAL A 1 85 ? 3.416 -3.234 -8.934 1.00 98.75 85 VAL A CA 1
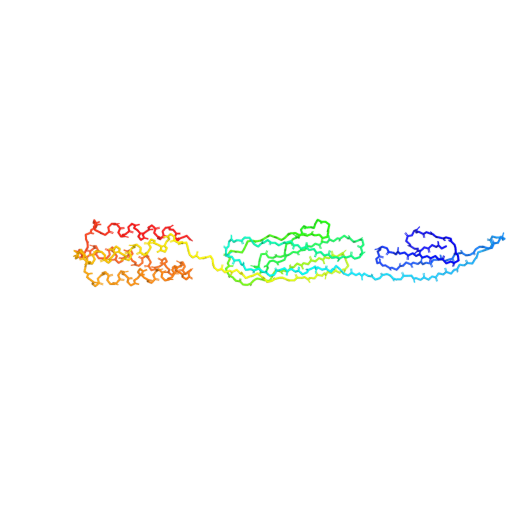ATOM 611 C C . VAL A 1 85 ? 2.718 -4.373 -8.197 1.00 98.75 85 VAL A C 1
ATOM 613 O O . VAL A 1 85 ? 1.619 -4.780 -8.566 1.00 98.75 85 VAL A O 1
ATOM 616 N N . ASP A 1 86 ? 3.363 -4.881 -7.155 1.00 98.69 86 ASP A N 1
ATOM 617 C CA . ASP A 1 86 ? 2.772 -5.724 -6.116 1.00 98.69 86 ASP A CA 1
ATOM 618 C C . ASP A 1 86 ? 2.847 -4.954 -4.796 1.00 98.69 86 ASP A C 1
ATOM 620 O O . ASP A 1 86 ? 3.929 -4.525 -4.393 1.00 98.69 86 ASP A O 1
ATOM 624 N N . TYR A 1 87 ? 1.717 -4.741 -4.126 1.00 98.31 87 TYR A N 1
ATOM 625 C CA . TYR A 1 87 ? 1.684 -4.024 -2.847 1.00 98.31 87 TYR A CA 1
ATOM 626 C C . TYR A 1 87 ? 2.025 -4.916 -1.645 1.00 98.31 87 TYR A C 1
ATOM 628 O O . TYR A 1 87 ? 2.103 -4.431 -0.520 1.00 98.31 87 TYR A O 1
ATOM 636 N N . GLY A 1 88 ? 2.253 -6.214 -1.857 1.00 98.06 88 GLY A N 1
ATOM 637 C CA . GLY A 1 88 ? 2.712 -7.143 -0.826 1.00 98.06 88 GLY A CA 1
ATOM 638 C C . GLY A 1 88 ? 1.627 -7.584 0.158 1.00 98.06 88 GLY A C 1
ATOM 639 O O . GLY A 1 88 ? 1.935 -8.266 1.132 1.00 98.06 88 GLY A O 1
ATOM 640 N N . ASP A 1 89 ? 0.363 -7.219 -0.074 1.00 95.75 89 ASP A N 1
ATOM 641 C CA . ASP A 1 89 ? -0.791 -7.586 0.761 1.00 95.75 89 ASP A CA 1
ATOM 642 C C . ASP A 1 89 ? -1.549 -8.828 0.260 1.00 95.75 89 ASP A C 1
ATOM 644 O O . ASP A 1 89 ? -2.567 -9.218 0.834 1.00 95.75 89 ASP A O 1
ATOM 648 N N . GLY A 1 90 ? -1.054 -9.459 -0.808 1.00 96.69 90 GLY A N 1
ATOM 649 C CA . GLY A 1 90 ? -1.680 -10.620 -1.436 1.00 96.69 90 GLY A CA 1
ATOM 650 C C . GLY A 1 90 ? -2.772 -10.283 -2.455 1.00 96.69 90 GLY A C 1
ATOM 651 O O . GLY A 1 90 ? -3.390 -11.207 -2.983 1.00 96.69 90 GLY A O 1
ATOM 652 N N . SER A 1 91 ? -2.995 -9.002 -2.779 1.00 93.44 91 SER A N 1
ATOM 653 C CA . SER A 1 91 ? -3.867 -8.592 -3.896 1.00 93.44 91 SER A CA 1
ATOM 654 C C . SER A 1 91 ? -3.325 -9.000 -5.275 1.00 93.44 91 SER A C 1
ATOM 656 O O . SER A 1 91 ? -4.090 -9.085 -6.238 1.00 93.44 91 SER A O 1
ATOM 658 N N . GLY A 1 92 ? -2.035 -9.337 -5.344 1.00 95.69 92 GLY A N 1
ATOM 659 C CA . GLY A 1 92 ? -1.345 -9.797 -6.541 1.00 95.69 92 GLY A CA 1
ATOM 660 C C . GLY A 1 92 ? -0.704 -8.662 -7.335 1.00 95.69 92 GLY A C 1
ATOM 661 O O . GLY A 1 92 ? -0.840 -7.482 -7.023 1.00 95.69 92 GLY A O 1
ATOM 662 N N . VAL A 1 93 ? 0.012 -9.044 -8.390 1.00 98.44 93 VAL A N 1
ATOM 663 C CA . VAL A 1 93 ? 0.709 -8.108 -9.275 1.00 98.44 93 VAL A CA 1
ATOM 664 C C . VAL A 1 93 ? -0.297 -7.421 -10.200 1.00 98.44 93 VAL A C 1
ATOM 666 O O . VAL A 1 93 ? -1.062 -8.091 -10.898 1.00 98.44 93 VAL A O 1
ATOM 669 N N . ILE A 1 94 ? -0.263 -6.091 -10.260 1.00 98.00 94 ILE A N 1
ATOM 670 C CA . ILE A 1 94 ? -1.098 -5.279 -11.152 1.00 98.00 94 ILE A CA 1
ATOM 671 C C . ILE A 1 94 ? -0.248 -4.498 -12.157 1.00 98.00 94 ILE A C 1
ATOM 673 O O . ILE A 1 94 ? 0.909 -4.169 -11.896 1.00 98.00 94 ILE A O 1
ATOM 677 N N . ALA A 1 95 ? -0.829 -4.177 -13.314 1.00 98.19 95 ALA A N 1
ATOM 678 C CA . ALA A 1 95 ? -0.189 -3.308 -14.296 1.00 98.19 95 ALA A CA 1
ATOM 679 C C . ALA A 1 95 ? -0.077 -1.872 -13.759 1.00 98.19 95 ALA A C 1
ATOM 681 O O . ALA A 1 95 ? -1.049 -1.318 -13.242 1.00 98.19 95 ALA A O 1
ATOM 682 N N . LEU A 1 96 ? 1.099 -1.266 -13.918 1.00 98.31 96 LEU A N 1
ATOM 683 C CA . LEU A 1 96 ? 1.395 0.097 -13.496 1.00 98.31 96 LEU A CA 1
ATOM 684 C C . LEU A 1 96 ? 1.488 1.006 -14.723 1.00 98.31 96 LEU A C 1
ATOM 686 O O . LEU A 1 96 ? 2.294 0.782 -15.625 1.00 98.31 96 LEU A O 1
ATOM 690 N N . ALA A 1 97 ? 0.649 2.039 -14.765 1.00 98.00 97 ALA A N 1
ATOM 691 C CA . ALA A 1 97 ? 0.645 2.988 -15.869 1.00 98.00 97 ALA A CA 1
ATOM 692 C C . ALA A 1 97 ? 1.880 3.901 -15.818 1.00 98.00 97 ALA A C 1
ATOM 694 O O . ALA A 1 97 ? 2.174 4.507 -14.786 1.00 98.00 97 ALA A O 1
ATOM 695 N N . LEU A 1 98 ? 2.564 4.034 -16.956 1.00 98.00 98 LEU A N 1
ATOM 696 C CA . LEU A 1 98 ? 3.702 4.934 -17.136 1.00 98.00 98 LEU A CA 1
ATOM 697 C C . LEU A 1 98 ? 3.272 6.205 -17.877 1.00 98.00 98 LEU A C 1
ATOM 699 O O . LEU A 1 98 ? 2.528 6.144 -18.856 1.00 98.00 98 LEU A O 1
ATOM 703 N N . THR A 1 99 ? 3.779 7.360 -17.447 1.00 96.94 99 THR A N 1
ATOM 704 C CA . THR A 1 99 ? 3.701 8.627 -18.192 1.00 96.94 99 THR A CA 1
ATOM 705 C C . THR A 1 99 ? 5.117 9.056 -18.558 1.00 96.94 99 THR A C 1
ATOM 707 O O . THR A 1 99 ? 5.815 9.711 -17.789 1.00 96.94 99 THR A O 1
ATOM 710 N N . GLY A 1 100 ? 5.587 8.628 -19.731 1.00 95.19 100 GLY A N 1
ATOM 711 C CA . GLY A 1 100 ? 7.010 8.714 -20.058 1.00 95.19 100 GLY A CA 1
ATOM 712 C C . GLY A 1 100 ? 7.823 7.828 -19.111 1.00 95.19 100 GLY A C 1
ATOM 713 O O . GLY A 1 100 ? 7.573 6.630 -19.030 1.00 95.19 100 GLY A O 1
ATOM 714 N N . LYS A 1 101 ? 8.774 8.421 -18.382 1.00 97.12 101 LYS A N 1
ATOM 715 C CA . LYS A 1 101 ? 9.658 7.713 -17.436 1.00 97.12 101 LYS A CA 1
ATOM 716 C C . LYS A 1 101 ? 9.257 7.887 -15.962 1.00 97.12 101 LYS A C 1
ATOM 718 O O . LYS A 1 101 ? 10.080 7.723 -15.062 1.00 97.12 101 LYS A O 1
ATOM 723 N N . THR A 1 102 ? 8.000 8.250 -15.709 1.00 98.25 102 THR A N 1
ATOM 724 C CA . THR A 1 102 ? 7.436 8.414 -14.361 1.00 98.25 102 THR A CA 1
ATOM 725 C C . THR A 1 102 ? 6.163 7.595 -14.178 1.00 98.25 102 THR A C 1
ATOM 727 O O . THR A 1 102 ? 5.508 7.205 -15.149 1.00 98.25 102 THR A O 1
ATOM 730 N N . PHE A 1 103 ? 5.816 7.330 -12.921 1.00 98.44 103 PHE A N 1
ATOM 731 C CA . PHE A 1 103 ? 4.620 6.598 -12.514 1.00 98.44 103 PHE A CA 1
ATOM 732 C C . PHE A 1 103 ? 4.142 7.060 -11.133 1.00 98.44 103 PHE A C 1
ATOM 734 O O . PHE A 1 103 ? 4.912 7.640 -10.367 1.00 98.44 103 PHE A O 1
ATOM 741 N N . SER A 1 104 ? 2.888 6.752 -10.808 1.00 97.56 104 SER A N 1
ATOM 742 C CA . SER A 1 104 ? 2.289 7.032 -9.500 1.00 97.56 104 SER A CA 1
ATOM 743 C C . SER A 1 104 ? 1.682 5.758 -8.918 1.00 97.56 104 SER A C 1
ATOM 745 O O . SER A 1 104 ? 0.986 5.014 -9.609 1.00 97.56 104 SER A O 1
ATOM 747 N N . LEU A 1 105 ? 1.945 5.515 -7.639 1.00 97.88 105 LEU A N 1
ATOM 748 C CA . LEU A 1 105 ? 1.435 4.399 -6.851 1.00 97.88 105 LEU A CA 1
ATOM 749 C C . LEU A 1 105 ? 0.250 4.866 -6.008 1.00 97.88 105 LEU A C 1
ATOM 751 O O . LEU A 1 105 ? 0.271 5.963 -5.445 1.00 97.88 105 LEU A O 1
ATOM 755 N N . SER A 1 106 ? -0.769 4.019 -5.890 1.00 96.06 106 SER A N 1
ATOM 756 C CA . SER A 1 106 ? -1.900 4.255 -4.998 1.00 96.06 106 SER A CA 1
ATOM 757 C C . SER A 1 106 ? -2.509 2.936 -4.539 1.00 96.06 106 SER A C 1
ATOM 759 O O . SER A 1 106 ? -2.915 2.127 -5.373 1.00 96.06 106 SER A O 1
ATOM 761 N N . HIS A 1 107 ? -2.576 2.725 -3.223 1.00 97.19 107 HIS A N 1
ATOM 762 C CA . HIS A 1 107 ? -3.167 1.519 -2.634 1.00 97.19 107 HIS A CA 1
ATOM 763 C C . HIS A 1 107 ? -3.686 1.762 -1.224 1.00 97.19 107 HIS A C 1
ATOM 765 O O . HIS A 1 107 ? -3.106 2.554 -0.490 1.00 97.19 107 HIS A O 1
ATOM 771 N N . VAL A 1 108 ? -4.750 1.072 -0.814 1.00 95.69 108 VAL A N 1
ATOM 772 C CA . VAL A 1 108 ? -5.296 1.171 0.549 1.00 95.69 108 VAL A CA 1
ATOM 773 C C . VAL A 1 108 ? -5.094 -0.152 1.270 1.00 95.69 108 VAL A C 1
ATOM 775 O O . VAL A 1 108 ? -5.652 -1.168 0.868 1.00 95.69 108 VAL A O 1
ATOM 778 N N . TYR A 1 109 ? -4.363 -0.117 2.383 1.00 90.38 109 TYR A N 1
ATOM 779 C CA . TYR A 1 109 ? -4.196 -1.274 3.258 1.00 90.38 109 TYR A CA 1
ATOM 780 C C . TYR A 1 109 ? -5.277 -1.281 4.342 1.00 90.38 109 TYR A C 1
ATOM 782 O O . TYR A 1 109 ? -5.396 -0.336 5.128 1.00 90.38 109 TYR A O 1
ATOM 790 N N . THR A 1 110 ? -6.074 -2.348 4.395 1.00 86.50 110 THR A N 1
ATOM 791 C CA . THR A 1 110 ? -7.183 -2.489 5.358 1.00 86.50 110 THR A CA 1
ATOM 792 C C . THR A 1 110 ? -6.793 -3.223 6.638 1.00 86.50 110 THR A C 1
ATOM 794 O O . THR A 1 110 ? -7.594 -3.291 7.564 1.00 86.50 110 THR A O 1
ATOM 797 N N . VAL A 1 111 ? -5.596 -3.810 6.676 1.00 84.06 111 VAL A N 1
ATOM 798 C CA . VAL A 1 111 ? -5.081 -4.586 7.806 1.00 84.06 111 VAL A CA 1
ATOM 799 C C . VAL A 1 111 ? -3.747 -3.980 8.235 1.00 84.06 111 VAL A C 1
ATOM 801 O O . VAL A 1 111 ? -2.928 -3.613 7.395 1.00 84.06 111 VAL A O 1
ATOM 804 N N . ALA A 1 112 ? -3.533 -3.839 9.541 1.00 86.50 112 ALA A N 1
ATOM 805 C CA . ALA A 1 112 ? -2.242 -3.449 10.085 1.00 86.50 112 ALA A CA 1
ATOM 806 C C . ALA A 1 112 ? -1.175 -4.518 9.808 1.00 86.50 112 ALA A C 1
ATOM 808 O O . ALA A 1 112 ? -1.416 -5.721 9.920 1.00 86.50 112 ALA A O 1
ATOM 809 N N . GLY A 1 113 ? 0.034 -4.074 9.489 1.00 90.50 113 GLY A N 1
ATOM 810 C CA . GLY A 1 113 ? 1.125 -4.957 9.107 1.00 90.50 113 GLY A CA 1
ATOM 811 C C . GLY A 1 113 ? 2.261 -4.210 8.429 1.00 90.50 113 GLY A C 1
ATOM 812 O O . GLY A 1 113 ? 2.203 -3.000 8.223 1.00 90.50 113 GLY A O 1
ATOM 813 N N . THR A 1 114 ? 3.306 -4.946 8.078 1.00 96.62 114 THR A N 1
ATOM 814 C CA . THR A 1 114 ? 4.409 -4.433 7.265 1.00 96.62 114 THR A CA 1
ATOM 815 C C . THR A 1 114 ? 4.338 -5.093 5.900 1.00 96.62 114 THR A C 1
ATOM 817 O O . THR A 1 114 ? 4.326 -6.319 5.806 1.00 96.62 114 THR A O 1
ATOM 820 N N . TYR A 1 115 ? 4.299 -4.271 4.859 1.00 97.81 115 TYR A N 1
ATOM 821 C CA . TYR A 1 115 ? 4.135 -4.678 3.473 1.00 97.81 115 TYR A CA 1
ATOM 822 C C . TYR A 1 115 ? 5.351 -4.253 2.655 1.00 97.81 115 TYR A C 1
ATOM 824 O O . TYR A 1 115 ? 5.888 -3.159 2.846 1.00 97.81 115 TYR A O 1
ATOM 832 N N . THR A 1 116 ? 5.785 -5.117 1.740 1.00 98.50 116 THR A N 1
ATOM 833 C CA . THR A 1 116 ? 6.849 -4.808 0.781 1.00 98.50 116 THR A CA 1
ATOM 834 C C . THR A 1 116 ? 6.219 -4.496 -0.566 1.00 98.50 116 THR A C 1
ATOM 836 O O . THR A 1 116 ? 5.786 -5.398 -1.279 1.00 98.50 116 THR A O 1
ATOM 839 N N . VAL A 1 117 ? 6.195 -3.213 -0.917 1.00 98.62 117 VAL A N 1
ATOM 840 C CA . VAL A 1 117 ? 5.770 -2.759 -2.241 1.00 98.62 117 VAL A CA 1
ATOM 841 C C . VAL A 1 117 ? 6.893 -3.059 -3.219 1.00 98.62 117 VAL A C 1
ATOM 843 O O . VAL A 1 117 ? 8.015 -2.615 -2.998 1.00 98.62 117 VAL A O 1
ATOM 846 N N . THR A 1 118 ? 6.603 -3.791 -4.289 1.00 98.62 118 THR A N 1
ATOM 847 C CA . THR A 1 118 ? 7.563 -4.201 -5.318 1.00 98.62 118 THR A CA 1
ATOM 848 C C . THR A 1 118 ? 7.135 -3.628 -6.659 1.00 98.62 118 THR A C 1
ATOM 850 O O . THR A 1 118 ? 6.093 -4.006 -7.183 1.00 98.62 118 THR A O 1
ATOM 853 N N . VAL A 1 119 ? 7.935 -2.727 -7.224 1.00 98.75 119 VAL A N 1
ATOM 854 C CA . VAL A 1 119 ? 7.738 -2.183 -8.573 1.00 98.75 119 VAL A CA 1
ATOM 855 C C . VAL A 1 119 ? 8.717 -2.854 -9.522 1.00 98.75 119 VAL A C 1
ATOM 857 O O . VAL A 1 119 ? 9.906 -2.968 -9.211 1.00 98.75 119 VAL A O 1
ATOM 860 N N . GLN A 1 120 ? 8.229 -3.259 -10.691 1.00 98.69 120 GLN A N 1
ATOM 861 C CA . GLN A 1 120 ? 9.060 -3.774 -11.773 1.00 98.69 120 GLN A CA 1
ATOM 862 C C . GLN A 1 120 ? 8.860 -2.945 -13.037 1.00 98.69 120 GLN A C 1
ATOM 864 O O . GLN A 1 120 ? 7.739 -2.543 -13.344 1.00 98.69 120 GLN A O 1
ATOM 869 N N . VAL A 1 121 ? 9.946 -2.696 -13.765 1.00 98.69 121 VAL A N 1
ATOM 870 C CA . VAL A 1 121 ? 9.943 -2.015 -15.066 1.00 98.69 121 VAL A CA 1
ATOM 871 C C . VAL A 1 121 ? 10.758 -2.860 -16.034 1.00 98.69 121 VAL A C 1
ATOM 873 O O . VAL A 1 121 ? 11.889 -3.222 -15.715 1.00 98.69 121 VAL A O 1
ATOM 876 N N . ALA A 1 122 ? 10.181 -3.169 -17.191 1.00 97.94 122 ALA A N 1
ATOM 877 C CA . ALA A 1 122 ? 10.820 -3.924 -18.262 1.00 97.94 122 ALA A CA 1
ATOM 878 C C . ALA A 1 122 ? 10.936 -3.067 -19.525 1.00 97.94 122 ALA A C 1
ATOM 880 O O . ALA A 1 122 ? 9.989 -2.346 -19.844 1.00 97.94 122 ALA A O 1
ATOM 881 N N . ASP A 1 123 ? 12.059 -3.162 -20.235 1.00 96.62 123 ASP A N 1
ATOM 882 C CA . ASP A 1 123 ? 12.310 -2.519 -21.543 1.00 96.62 123 ASP A CA 1
ATOM 883 C C . ASP A 1 123 ? 11.931 -3.420 -22.740 1.00 96.62 123 ASP A C 1
ATOM 885 O O . ASP A 1 123 ? 11.858 -2.956 -23.874 1.00 96.62 123 ASP A O 1
ATOM 889 N N . GLY A 1 124 ? 11.617 -4.694 -22.479 1.00 94.12 124 GLY A N 1
ATOM 890 C CA . GLY A 1 124 ? 11.324 -5.714 -23.491 1.00 94.12 124 GLY A CA 1
ATOM 891 C C . GLY A 1 124 ? 12.404 -6.794 -23.601 1.00 94.12 124 GLY A C 1
ATOM 892 O O . GLY A 1 124 ? 12.096 -7.894 -24.060 1.00 94.12 124 GLY A O 1
ATOM 893 N N . ASP A 1 125 ? 13.608 -6.518 -23.101 1.00 93.81 125 ASP A N 1
ATOM 894 C CA . ASP A 1 125 ? 14.758 -7.422 -23.061 1.00 93.81 125 ASP A CA 1
ATOM 895 C C . ASP A 1 125 ? 15.109 -7.830 -21.619 1.00 93.81 125 ASP A C 1
ATOM 897 O O . ASP A 1 125 ? 15.321 -9.011 -21.328 1.00 93.81 125 ASP A O 1
ATOM 901 N N . GLU A 1 126 ? 15.134 -6.869 -20.696 1.00 96.06 126 GLU A N 1
ATOM 902 C CA . GLU A 1 126 ? 15.438 -7.047 -19.279 1.00 96.06 126 GLU A CA 1
ATOM 903 C C . GLU A 1 126 ? 14.394 -6.369 -18.376 1.00 96.06 126 GLU A C 1
ATOM 905 O O . GLU A 1 126 ? 13.643 -5.475 -18.771 1.00 96.06 126 GLU A O 1
ATOM 910 N N . THR A 1 127 ? 14.344 -6.818 -17.118 1.00 97.62 127 THR A N 1
ATOM 911 C CA . THR A 1 127 ? 13.421 -6.299 -16.104 1.00 97.62 127 THR A CA 1
ATOM 912 C C . THR A 1 127 ? 14.185 -5.905 -14.855 1.00 97.62 127 THR A C 1
ATOM 914 O O . THR A 1 127 ? 14.868 -6.728 -14.243 1.00 97.62 127 THR A O 1
ATOM 917 N N . SER A 1 128 ? 13.971 -4.675 -14.408 1.00 98.31 128 SER A N 1
ATOM 918 C CA . SER A 1 128 ? 14.473 -4.177 -13.134 1.00 98.31 128 SER A CA 1
ATOM 919 C C . SER A 1 128 ? 13.402 -4.183 -12.063 1.00 98.31 128 SER A C 1
ATOM 921 O O . SER A 1 128 ? 12.213 -4.062 -12.344 1.00 98.31 128 SER A O 1
ATOM 923 N N . THR A 1 129 ? 13.831 -4.331 -10.810 1.00 98.38 129 THR A N 1
ATOM 924 C CA . THR A 1 129 ? 12.952 -4.409 -9.638 1.00 98.38 129 THR A CA 1
ATOM 925 C C . THR A 1 129 ? 13.417 -3.434 -8.560 1.00 98.38 129 THR A C 1
ATOM 927 O O . THR A 1 129 ? 14.615 -3.309 -8.303 1.00 98.38 129 THR A O 1
ATOM 930 N N . ARG A 1 130 ? 12.467 -2.765 -7.902 1.00 98.56 130 ARG A N 1
ATOM 931 C CA . ARG A 1 130 ? 12.693 -1.893 -6.745 1.00 98.56 130 ARG A CA 1
ATOM 932 C C . ARG A 1 130 ? 11.630 -2.138 -5.688 1.00 98.56 130 ARG A C 1
ATOM 934 O O . ARG A 1 130 ? 10.476 -2.386 -6.025 1.00 98.56 130 ARG A O 1
ATOM 941 N N . THR A 1 131 ? 12.009 -2.021 -4.419 1.00 98.31 131 THR A N 1
ATOM 942 C CA . THR A 1 131 ? 11.095 -2.223 -3.293 1.00 98.31 131 THR A CA 1
ATOM 943 C C . THR A 1 131 ? 11.029 -1.018 -2.360 1.00 98.31 131 THR A C 1
ATOM 945 O O . THR A 1 131 ? 12.021 -0.306 -2.223 1.00 98.31 131 THR A O 1
ATOM 948 N N . ALA A 1 132 ? 9.899 -0.851 -1.673 1.00 98.12 132 ALA A N 1
ATOM 949 C CA . ALA A 1 132 ? 9.724 0.036 -0.520 1.00 98.12 132 ALA A CA 1
ATOM 950 C C . ALA A 1 132 ? 8.962 -0.677 0.603 1.00 98.12 132 ALA A C 1
ATOM 952 O O . ALA A 1 132 ? 8.153 -1.574 0.349 1.00 98.12 132 ALA A O 1
ATOM 953 N N . THR A 1 133 ? 9.197 -0.264 1.845 1.00 98.38 133 THR A N 1
ATOM 954 C CA . THR A 1 133 ? 8.507 -0.791 3.024 1.00 98.38 133 THR A CA 1
ATOM 955 C C . THR A 1 133 ? 7.373 0.139 3.434 1.00 98.38 133 THR A C 1
ATOM 957 O O . THR A 1 133 ? 7.583 1.314 3.735 1.00 98.38 133 THR A O 1
ATOM 960 N N . VAL A 1 134 ? 6.158 -0.399 3.524 1.00 98.38 134 VAL A N 1
ATOM 961 C CA . VAL A 1 134 ? 4.995 0.312 4.061 1.00 98.38 134 VAL A CA 1
ATOM 962 C C . VAL A 1 134 ? 4.580 -0.335 5.375 1.00 98.38 134 VAL A C 1
ATOM 964 O O . VAL A 1 134 ? 4.189 -1.499 5.414 1.00 98.38 134 VAL A O 1
ATOM 967 N N . THR A 1 135 ? 4.660 0.419 6.468 1.00 97.12 135 THR A N 1
ATOM 968 C CA . THR A 1 135 ? 4.195 -0.018 7.790 1.00 97.12 135 THR A CA 1
ATOM 969 C C . THR A 1 135 ? 2.827 0.579 8.078 1.00 97.12 135 THR A C 1
ATOM 971 O O . THR A 1 135 ? 2.680 1.787 8.237 1.00 97.12 135 THR A O 1
ATOM 974 N N . VAL A 1 136 ? 1.816 -0.271 8.173 1.00 93.69 136 VAL A N 1
ATOM 975 C CA . VAL A 1 136 ? 0.437 0.100 8.478 1.00 93.69 136 VAL A CA 1
ATOM 976 C C . VAL A 1 136 ? 0.187 -0.176 9.951 1.00 93.69 136 VAL A C 1
ATOM 978 O O . VAL A 1 136 ? 0.298 -1.306 10.424 1.00 93.69 136 VAL A O 1
ATOM 981 N N . THR A 1 137 ? -0.143 0.874 10.684 1.00 88.81 137 THR A N 1
ATOM 982 C CA . THR A 1 137 ? -0.499 0.808 12.099 1.00 88.81 137 THR A CA 1
ATOM 983 C C . THR A 1 137 ? -2.017 0.747 12.253 1.00 88.81 137 THR A C 1
ATOM 985 O O . THR A 1 137 ? -2.726 1.336 11.429 1.00 88.81 137 THR A O 1
ATOM 988 N N . PRO A 1 138 ? -2.539 0.053 13.283 1.00 80.44 138 PRO A N 1
ATOM 989 C CA . PRO A 1 138 ? -3.972 -0.002 13.521 1.00 80.44 138 PRO A CA 1
ATOM 990 C C . PRO A 1 138 ? -4.571 1.397 13.572 1.00 80.44 138 PRO A C 1
ATOM 992 O O . PRO A 1 138 ? -4.020 2.299 14.215 1.00 80.44 138 PRO A O 1
ATOM 995 N N . SER A 1 139 ? -5.715 1.582 12.918 1.00 70.56 139 SER A N 1
ATOM 996 C CA . SER A 1 139 ? -6.494 2.791 13.160 1.00 70.56 139 SER A CA 1
ATOM 997 C C . SER A 1 139 ? -6.871 2.810 14.646 1.00 70.56 139 SER A C 1
ATOM 999 O O . SER A 1 139 ? -7.349 1.813 15.188 1.00 70.56 139 SER A O 1
ATOM 1001 N N . SER A 1 140 ? -6.584 3.912 15.352 1.00 64.19 140 SER A N 1
ATOM 1002 C CA . SER A 1 140 ? -7.006 4.049 16.752 1.00 64.19 140 SER A CA 1
ATOM 1003 C C . SER A 1 140 ? -8.504 3.721 16.838 1.00 64.19 140 SER A C 1
ATOM 1005 O O . SER A 1 140 ? -9.257 4.149 15.954 1.00 64.19 140 SER A O 1
ATOM 1007 N N . PRO A 1 141 ? -8.955 2.953 17.847 1.00 60.78 141 PRO A N 1
ATOM 1008 C CA . PRO A 1 141 ? -10.356 2.580 17.973 1.00 60.78 141 PRO A CA 1
ATOM 1009 C C . PRO A 1 141 ? -11.252 3.812 17.870 1.00 60.78 141 PRO A C 1
ATOM 1011 O O . PRO A 1 141 ? -10.878 4.894 18.340 1.00 60.78 141 PRO A O 1
ATOM 1014 N N . PRO A 1 142 ? -12.463 3.673 17.309 1.00 63.06 142 PRO A N 1
ATOM 1015 C CA . PRO A 1 142 ? -13.342 4.814 17.175 1.00 63.06 142 PRO A CA 1
ATOM 1016 C C . PRO A 1 142 ? -13.576 5.432 18.566 1.00 63.06 142 PRO A C 1
ATOM 1018 O O . PRO A 1 142 ? -14.046 4.782 19.501 1.00 63.06 142 PRO A O 1
ATOM 1021 N N . LEU A 1 143 ? -13.212 6.710 18.720 1.00 72.31 143 LEU A N 1
ATOM 1022 C CA . LEU A 1 143 ? -13.245 7.427 20.004 1.00 72.31 143 LEU A CA 1
ATOM 1023 C C . LEU A 1 143 ? -14.656 7.433 20.628 1.00 72.31 143 LEU A C 1
ATOM 1025 O O . LEU A 1 143 ? -14.823 7.533 21.845 1.00 72.31 143 LEU A O 1
ATOM 1029 N N . VAL A 1 144 ? -15.689 7.302 19.789 1.00 81.94 144 VAL A N 1
ATOM 1030 C CA . VAL A 1 144 ? -17.101 7.294 20.187 1.00 81.94 144 VAL A CA 1
ATOM 1031 C C . VAL A 1 144 ? -17.450 6.076 21.064 1.00 81.94 144 VAL A C 1
ATOM 1033 O O . VAL A 1 144 ? -17.918 6.304 22.182 1.00 81.94 144 VAL A O 1
ATOM 1036 N N . PRO A 1 145 ? -17.226 4.810 20.648 1.00 89.38 145 PRO A N 1
ATOM 1037 C CA . PRO A 1 145 ? -17.444 3.655 21.517 1.00 89.38 145 PRO A CA 1
ATOM 1038 C C . PRO A 1 145 ? -16.597 3.666 22.797 1.00 89.38 145 PRO A C 1
ATOM 1040 O O . PRO A 1 145 ? -17.135 3.332 23.852 1.00 89.38 145 PRO A O 1
ATOM 1043 N N . VAL A 1 146 ? -15.338 4.129 22.762 1.00 91.50 146 VAL A N 1
ATOM 1044 C CA . VAL A 1 146 ? -14.504 4.261 23.981 1.00 91.50 146 VAL A CA 1
ATOM 1045 C C . VAL A 1 146 ? -15.157 5.214 24.986 1.00 91.50 146 VAL A C 1
ATOM 1047 O O . VAL A 1 146 ? -15.357 4.867 26.152 1.00 91.50 146 VAL A O 1
ATOM 1050 N N . ASN A 1 147 ? -15.555 6.407 24.538 1.00 92.06 147 ASN A N 1
ATOM 1051 C CA . ASN A 1 147 ? -16.217 7.388 25.397 1.00 92.06 147 ASN A CA 1
ATOM 1052 C C . ASN A 1 147 ? -17.596 6.914 25.874 1.00 92.06 147 ASN A C 1
ATOM 1054 O O . ASN A 1 147 ? -17.982 7.208 27.004 1.00 92.06 147 ASN A O 1
ATOM 1058 N N . GLY A 1 148 ? -18.340 6.176 25.047 1.00 94.19 148 GLY A N 1
ATOM 1059 C CA . GLY A 1 148 ? -19.610 5.567 25.443 1.00 94.19 148 GLY A CA 1
ATOM 1060 C C . GLY A 1 148 ? -19.435 4.527 26.553 1.00 94.19 148 GLY A C 1
ATOM 1061 O O . GLY A 1 148 ? -20.143 4.584 27.556 1.00 94.19 148 GLY A O 1
ATOM 1062 N N . ALA A 1 149 ? -18.441 3.643 26.429 1.00 95.69 149 ALA A N 1
ATOM 1063 C CA . ALA A 1 149 ? -18.126 2.647 27.452 1.00 95.69 149 ALA A CA 1
ATOM 1064 C C . ALA A 1 149 ? -17.632 3.298 28.758 1.00 95.69 149 ALA A C 1
ATOM 1066 O O . ALA A 1 149 ? -18.061 2.907 29.842 1.00 95.69 149 ALA A O 1
ATOM 1067 N N . ARG A 1 150 ? -16.810 4.355 28.680 1.00 97.19 150 ARG A N 1
ATOM 1068 C CA . ARG A 1 150 ? -16.402 5.145 29.860 1.00 97.19 150 ARG A CA 1
ATOM 1069 C C . ARG A 1 150 ? -17.590 5.829 30.544 1.00 97.19 150 ARG A C 1
ATOM 1071 O O . ARG A 1 150 ? -17.666 5.825 31.767 1.00 97.19 150 ARG A O 1
ATOM 1078 N N . LYS A 1 151 ? -18.544 6.372 29.778 1.00 97.75 151 LYS A N 1
ATOM 1079 C CA . LYS A 1 151 ? -19.790 6.930 30.335 1.00 97.75 151 LYS A CA 1
ATOM 1080 C C . LYS A 1 151 ? -20.627 5.870 31.054 1.00 97.75 151 LYS A C 1
ATOM 1082 O O . LYS A 1 151 ? -21.231 6.188 32.071 1.00 97.75 151 LYS A O 1
ATOM 1087 N N . ALA A 1 152 ? -20.639 4.629 30.566 1.00 98.00 152 ALA A N 1
ATOM 1088 C CA . ALA A 1 152 ? -21.332 3.534 31.238 1.00 98.00 152 ALA A CA 1
ATOM 1089 C C . ALA A 1 152 ? -20.691 3.206 32.598 1.00 98.00 152 ALA A C 1
ATOM 1091 O O . ALA A 1 152 ? -21.425 3.031 33.563 1.00 98.00 152 ALA A O 1
ATOM 1092 N N . VAL A 1 153 ? -19.352 3.210 32.703 1.00 98.50 153 VAL A N 1
ATOM 1093 C CA . VAL A 1 153 ? -18.640 3.054 33.994 1.00 98.50 153 VAL A CA 1
ATOM 1094 C C . VAL A 1 153 ? -19.079 4.133 34.985 1.00 98.50 153 VAL A C 1
ATOM 1096 O O . VAL A 1 153 ? -19.482 3.825 36.100 1.00 98.50 153 VAL A O 1
ATOM 1099 N N . VAL A 1 154 ? -19.072 5.396 34.550 1.00 98.25 154 VAL A N 1
ATOM 1100 C CA . VAL A 1 154 ? -19.489 6.528 35.392 1.00 98.25 154 VAL A CA 1
ATOM 1101 C C . VAL A 1 154 ? -20.941 6.375 35.850 1.00 98.25 154 VAL A C 1
ATOM 1103 O O . VAL A 1 154 ? -21.245 6.614 37.012 1.00 98.25 154 VAL A O 1
ATOM 1106 N N . LEU A 1 155 ? -21.844 5.941 34.967 1.00 97.88 155 LEU A N 1
ATOM 1107 C CA . LEU A 1 155 ? -23.242 5.727 35.332 1.00 97.88 155 LEU A CA 1
ATOM 1108 C C . LEU A 1 155 ? -23.408 4.601 36.365 1.00 97.88 155 LEU A C 1
ATOM 1110 O O . LEU A 1 155 ? -24.197 4.752 37.290 1.00 97.88 155 LEU A O 1
ATOM 1114 N N . VAL A 1 156 ? -22.646 3.508 36.251 1.00 98.50 156 VAL A N 1
ATOM 1115 C CA . VAL A 1 156 ? -22.627 2.452 37.277 1.00 98.50 156 VAL A CA 1
ATOM 1116 C C . VAL A 1 156 ? -22.117 2.999 38.613 1.00 98.50 156 VAL A C 1
ATOM 1118 O O . VAL A 1 156 ? -22.739 2.741 39.641 1.00 98.50 156 VAL A O 1
ATOM 1121 N N . ASP A 1 157 ? -21.043 3.793 38.607 1.00 98.12 157 ASP A N 1
ATOM 1122 C CA . ASP A 1 157 ? -20.518 4.437 39.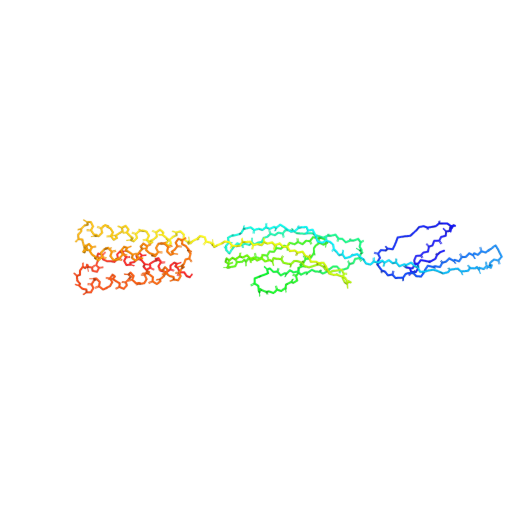819 1.00 98.12 157 ASP A CA 1
ATOM 1123 C C . ASP A 1 157 ? -21.577 5.341 40.486 1.00 98.12 157 ASP A C 1
ATOM 1125 O O . ASP A 1 157 ? -21.736 5.306 41.707 1.00 98.12 157 ASP A O 1
ATOM 1129 N N . HIS A 1 158 ? -22.357 6.088 39.695 1.00 97.94 158 HIS A N 1
ATOM 1130 C CA . HIS A 1 158 ? -23.477 6.900 40.188 1.00 97.94 158 HIS A CA 1
ATOM 1131 C C . HIS A 1 158 ? -24.603 6.056 40.800 1.00 97.94 158 HIS A C 1
ATOM 1133 O O . HIS A 1 158 ? -25.032 6.344 41.916 1.00 97.94 158 HIS A O 1
ATOM 1139 N N . LEU A 1 159 ? -25.040 4.988 40.125 1.00 97.31 159 LEU A N 1
ATOM 1140 C CA . LEU A 1 159 ? -26.086 4.093 40.640 1.00 97.31 159 LEU A CA 1
ATOM 1141 C C . LEU A 1 159 ? -25.689 3.461 41.984 1.00 97.31 159 LEU A C 1
ATOM 1143 O O . LEU A 1 159 ? -26.533 3.294 42.865 1.00 97.31 159 LEU A O 1
ATOM 1147 N N . VAL A 1 160 ? -24.407 3.116 42.155 1.00 98.06 160 VAL A N 1
ATOM 1148 C CA . VAL A 1 160 ? -23.878 2.597 43.427 1.00 98.06 160 VAL A CA 1
ATOM 1149 C C . VAL A 1 160 ? -23.867 3.687 44.496 1.00 98.06 160 VAL A C 1
ATOM 1151 O O . VAL A 1 160 ? -24.286 3.435 45.624 1.00 98.06 160 VAL A O 1
ATOM 1154 N N . ALA A 1 161 ? -23.405 4.895 44.161 1.00 97.62 161 ALA A N 1
ATOM 1155 C CA . ALA A 1 161 ? -23.328 6.013 45.102 1.00 97.62 161 ALA A CA 1
ATOM 1156 C C . ALA A 1 161 ? -24.709 6.450 45.620 1.00 97.62 161 ALA A C 1
ATOM 1158 O O . ALA A 1 161 ? -24.838 6.836 46.781 1.00 97.62 161 ALA A O 1
ATOM 1159 N N . GLU A 1 162 ? -25.739 6.353 44.781 1.00 97.50 162 GLU A N 1
ATOM 1160 C CA . GLU A 1 162 ? -27.132 6.655 45.130 1.00 97.50 162 GLU A CA 1
ATOM 1161 C C . GLU A 1 162 ? -27.839 5.489 45.845 1.00 97.50 162 GLU A C 1
ATOM 1163 O O . GLU A 1 162 ? -28.977 5.632 46.288 1.00 97.50 162 GLU A O 1
ATOM 1168 N N . GLY A 1 163 ? -27.177 4.334 45.987 1.00 96.69 163 GLY A N 1
ATOM 1169 C CA . GLY A 1 163 ? -27.749 3.142 46.617 1.00 96.69 163 GLY A CA 1
ATOM 1170 C C . GLY A 1 163 ? -28.851 2.470 45.792 1.00 96.69 163 GLY A C 1
ATOM 1171 O O . GLY A 1 163 ? -29.595 1.650 46.328 1.00 96.69 163 GLY A O 1
ATOM 1172 N N . ILE A 1 164 ? -28.957 2.803 44.502 1.00 97.31 164 ILE A N 1
ATOM 1173 C CA . ILE A 1 164 ? -29.944 2.243 43.568 1.00 97.31 164 ILE A CA 1
ATOM 1174 C C . ILE A 1 164 ? -29.589 0.796 43.202 1.00 97.31 164 ILE A C 1
ATOM 1176 O O . ILE A 1 164 ? -30.473 -0.026 42.965 1.00 97.31 164 ILE A O 1
ATOM 1180 N N . ILE A 1 165 ? -28.294 0.470 43.180 1.00 97.31 165 ILE A N 1
ATOM 1181 C CA . ILE A 1 165 ? -27.779 -0.881 42.944 1.00 97.31 165 ILE A CA 1
ATOM 1182 C C . ILE A 1 165 ? -26.836 -1.305 44.075 1.00 97.31 165 ILE A C 1
ATOM 1184 O O . ILE A 1 165 ? -26.141 -0.484 44.677 1.00 97.31 165 ILE A O 1
ATOM 1188 N N . LEU A 1 166 ? -26.772 -2.611 44.348 1.00 97.19 166 LEU A N 1
ATOM 1189 C CA . LEU A 1 166 ? -25.830 -3.165 45.316 1.00 97.19 166 LEU A CA 1
ATOM 1190 C C . LEU A 1 166 ? -24.370 -2.904 44.890 1.00 97.19 166 LEU A C 1
ATOM 1192 O O . LEU A 1 166 ? -24.026 -3.125 43.723 1.00 97.19 166 LEU A O 1
ATOM 1196 N N . PRO A 1 167 ? -23.467 -2.557 45.831 1.00 97.88 167 PRO A N 1
ATOM 1197 C CA . PRO A 1 167 ? -22.051 -2.349 45.526 1.00 97.88 167 PRO A CA 1
ATOM 1198 C C . PRO A 1 167 ? -21.376 -3.545 44.839 1.00 97.88 167 PRO A C 1
ATOM 1200 O O . PRO A 1 167 ? -20.501 -3.359 43.998 1.00 97.88 167 PRO A O 1
ATOM 1203 N N . SER A 1 168 ? -21.791 -4.775 45.164 1.00 97.62 168 SER A N 1
ATOM 1204 C CA . SER A 1 168 ? -21.269 -5.999 44.544 1.00 97.62 168 SER A CA 1
ATOM 1205 C C . SER A 1 168 ? -21.630 -6.117 43.062 1.00 97.62 168 SER A C 1
ATOM 1207 O O . SER A 1 168 ? -20.788 -6.510 42.257 1.00 97.62 168 SER A O 1
ATOM 1209 N N . ASP A 1 169 ? -22.863 -5.757 42.699 1.00 98.12 169 ASP A N 1
ATOM 1210 C CA . ASP A 1 169 ? -23.334 -5.802 41.313 1.00 98.12 169 ASP A CA 1
ATOM 1211 C C . ASP A 1 169 ? -22.671 -4.683 40.500 1.00 98.12 169 ASP A C 1
ATOM 1213 O O . ASP A 1 169 ? -22.166 -4.919 39.402 1.00 98.12 169 ASP A O 1
ATOM 1217 N N . GLY A 1 170 ? -22.567 -3.482 41.081 1.00 98.06 170 GLY A N 1
ATOM 1218 C CA . GLY A 1 170 ? -21.836 -2.372 40.475 1.00 98.06 170 GLY A CA 1
ATOM 1219 C C . GLY A 1 170 ? -20.354 -2.684 40.243 1.00 98.06 170 GLY A C 1
ATOM 1220 O O . GLY A 1 170 ? -19.821 -2.384 39.176 1.00 98.06 170 GLY A O 1
ATOM 1221 N N . LEU A 1 171 ? -19.687 -3.352 41.192 1.00 98.38 171 LEU A N 1
ATOM 1222 C CA . LEU A 1 171 ? -18.293 -3.781 41.040 1.00 98.38 171 LEU A CA 1
ATOM 1223 C C . LEU A 1 171 ? -18.114 -4.743 39.855 1.00 98.38 171 LEU A C 1
ATOM 1225 O O . LEU A 1 171 ? -17.178 -4.574 39.071 1.00 98.38 171 LEU A O 1
ATOM 1229 N N . SER A 1 172 ? -19.009 -5.723 39.713 1.00 98.31 172 SER A N 1
ATOM 1230 C CA . SER A 1 172 ? -18.971 -6.705 38.624 1.00 98.31 172 SER A CA 1
ATOM 1231 C C . SER A 1 172 ? -19.201 -6.055 37.253 1.00 98.31 172 SER A C 1
ATOM 1233 O O . SER A 1 172 ? -18.381 -6.218 36.340 1.00 98.31 172 SER A O 1
ATOM 1235 N N . LEU A 1 173 ? -20.232 -5.209 37.135 1.00 98.56 173 LEU A N 1
ATOM 1236 C CA . LEU A 1 173 ? -20.512 -4.436 35.920 1.00 98.56 173 LEU A CA 1
ATOM 1237 C C . LEU A 1 173 ? -19.319 -3.552 35.528 1.00 98.56 173 LEU A C 1
ATOM 1239 O O . LEU A 1 173 ? -18.869 -3.574 34.378 1.00 98.56 173 LEU A O 1
ATOM 1243 N N . ASN A 1 174 ? -18.753 -2.816 36.488 1.00 98.56 174 ASN A N 1
ATOM 1244 C CA . ASN A 1 174 ? -17.590 -1.964 36.258 1.00 98.56 174 ASN A CA 1
ATOM 1245 C C . ASN A 1 174 ? -16.347 -2.749 35.845 1.00 98.56 174 ASN A C 1
ATOM 1247 O O . ASN A 1 174 ? -15.581 -2.270 35.006 1.00 98.56 174 ASN A O 1
ATOM 1251 N N . ALA A 1 175 ? -16.125 -3.944 36.395 1.00 98.62 175 ALA A N 1
ATOM 1252 C CA . ALA A 1 175 ? -14.998 -4.784 36.003 1.00 98.62 175 ALA A CA 1
ATOM 1253 C C . ALA A 1 175 ? -15.072 -5.152 34.511 1.00 98.62 175 ALA A C 1
ATOM 1255 O O . ALA A 1 175 ? -14.084 -4.986 33.787 1.00 98.62 175 ALA A O 1
ATOM 1256 N N . LYS A 1 176 ? -16.253 -5.563 34.031 1.00 98.62 176 LYS A N 1
ATOM 1257 C CA . LYS A 1 176 ? -16.489 -5.888 32.616 1.00 98.62 176 LYS A CA 1
ATOM 1258 C C . LYS A 1 176 ? -16.420 -4.660 31.715 1.00 98.62 176 LYS A C 1
ATOM 1260 O O . LYS A 1 176 ? -15.766 -4.711 30.677 1.00 98.62 176 LYS A O 1
ATOM 1265 N N . LEU A 1 177 ? -17.025 -3.541 32.119 1.00 98.56 177 LEU A N 1
ATOM 1266 C CA . LEU A 1 177 ? -16.974 -2.289 31.359 1.00 98.56 177 LEU A CA 1
ATOM 1267 C C . LEU A 1 177 ? -15.543 -1.755 31.229 1.00 98.56 177 LEU A C 1
ATOM 1269 O O . LEU A 1 177 ? -15.130 -1.372 30.139 1.00 98.56 177 LEU A O 1
ATOM 1273 N N . ARG A 1 178 ? -14.745 -1.780 32.303 1.00 98.44 178 ARG A N 1
ATOM 1274 C CA . ARG A 1 178 ? -13.331 -1.371 32.256 1.00 98.44 178 ARG A CA 1
ATOM 1275 C C . ARG A 1 178 ? -12.488 -2.320 31.406 1.00 98.44 178 ARG A C 1
ATOM 1277 O O . ARG A 1 178 ? -11.567 -1.862 30.736 1.00 98.44 178 ARG A O 1
ATOM 1284 N N . ALA A 1 179 ? -12.789 -3.619 31.413 1.00 98.00 179 ALA A N 1
ATOM 1285 C CA . ALA A 1 179 ? -12.168 -4.565 30.489 1.00 98.00 179 ALA A CA 1
ATOM 1286 C C . ALA A 1 179 ? -12.539 -4.247 29.033 1.00 98.00 179 ALA A C 1
ATOM 1288 O O . ALA A 1 179 ? -11.652 -4.204 28.188 1.00 98.00 179 ALA A O 1
ATOM 1289 N N . ALA A 1 180 ? -13.806 -3.926 28.756 1.00 97.00 180 ALA A N 1
ATOM 1290 C CA . ALA A 1 180 ? -14.249 -3.526 27.425 1.00 97.00 180 ALA A CA 1
ATOM 1291 C C . ALA A 1 180 ? -13.567 -2.230 26.962 1.00 97.00 180 ALA A C 1
ATOM 1293 O O . ALA A 1 180 ? -13.122 -2.166 25.823 1.00 97.00 180 ALA A O 1
ATOM 1294 N N . VAL A 1 181 ? -13.422 -1.227 27.839 1.00 96.12 181 VAL A N 1
ATOM 1295 C CA . VAL A 1 181 ? -12.676 0.011 27.542 1.00 96.12 181 VAL A CA 1
ATOM 1296 C C . VAL A 1 181 ? -11.234 -0.303 27.150 1.00 96.12 181 VAL A C 1
ATOM 1298 O O . VAL A 1 181 ? -10.787 0.192 26.122 1.00 96.12 181 VAL A O 1
ATOM 1301 N N . ARG A 1 182 ? -10.535 -1.164 27.904 1.00 94.31 182 ARG A N 1
ATOM 1302 C CA . ARG A 1 182 ? -9.168 -1.575 27.551 1.00 94.31 182 ARG A CA 1
ATOM 1303 C C . ARG A 1 182 ? -9.125 -2.296 26.208 1.00 94.31 182 ARG A C 1
ATOM 1305 O O . ARG A 1 182 ? -8.309 -1.929 25.376 1.00 94.31 182 ARG A O 1
ATOM 1312 N N . SER A 1 183 ? -9.996 -3.273 25.964 1.00 90.94 183 SER A N 1
ATOM 1313 C CA . SER A 1 183 ? -10.031 -3.963 24.668 1.00 90.94 183 SER A CA 1
ATOM 1314 C C . SER A 1 183 ? -10.319 -2.999 23.518 1.00 90.94 183 SER A C 1
ATOM 1316 O O . SER A 1 183 ? -9.672 -3.092 22.483 1.00 90.94 183 SER A O 1
ATOM 1318 N N . LEU A 1 184 ? -11.210 -2.016 23.706 1.00 90.44 184 LEU A N 1
ATOM 1319 C CA . LEU A 1 184 ? -11.407 -0.956 22.719 1.00 90.44 184 LEU A CA 1
ATOM 1320 C C . LEU A 1 184 ? -10.117 -0.169 22.505 1.00 90.44 184 LEU A C 1
ATOM 1322 O O . LEU A 1 184 ? -9.686 -0.095 21.369 1.00 90.44 184 LEU A O 1
ATOM 1326 N N . GLU A 1 185 ? -9.477 0.348 23.558 1.00 87.00 185 GLU A N 1
ATOM 1327 C CA . GLU A 1 185 ? -8.214 1.112 23.493 1.00 87.00 185 GLU A CA 1
ATOM 1328 C C . GLU A 1 185 ? -7.087 0.379 22.746 1.00 87.00 185 GLU A C 1
ATOM 1330 O O . GLU A 1 185 ? -6.280 1.031 22.087 1.00 87.00 185 GLU A O 1
ATOM 1335 N N . HIS A 1 186 ? -7.069 -0.955 22.799 1.00 83.06 186 HIS A N 1
ATOM 1336 C CA . HIS A 1 186 ? -6.098 -1.806 22.102 1.00 83.06 186 HIS A CA 1
ATOM 1337 C C . HIS A 1 186 ? -6.570 -2.291 20.716 1.00 83.06 186 HIS A C 1
ATOM 1339 O O . HIS A 1 186 ? -5.886 -3.094 20.089 1.00 83.06 186 HIS A O 1
ATOM 1345 N N . GLY A 1 187 ? -7.728 -1.840 20.222 1.00 81.69 187 GLY A N 1
ATOM 1346 C CA . GLY A 1 187 ? -8.273 -2.251 18.921 1.00 81.69 187 GLY A CA 1
ATOM 1347 C C . GLY A 1 187 ? -8.867 -3.667 18.890 1.00 81.69 187 GLY A C 1
ATOM 1348 O O . GLY A 1 187 ? -9.221 -4.172 17.829 1.00 81.69 187 GLY A O 1
ATOM 1349 N N . GLU A 1 188 ? -9.043 -4.321 20.039 1.00 86.50 188 GLU A N 1
ATOM 1350 C CA . GLU A 1 188 ? -9.607 -5.669 20.165 1.00 86.50 188 GLU A CA 1
ATOM 1351 C C . GLU A 1 188 ? -11.146 -5.646 20.072 1.00 86.50 188 GLU A C 1
ATOM 1353 O O . GLU A 1 188 ? -11.870 -5.947 21.030 1.00 86.50 188 GLU A O 1
ATOM 1358 N N . ILE A 1 189 ? -11.677 -5.270 18.905 1.00 87.00 189 ILE A N 1
ATOM 1359 C CA . ILE A 1 189 ? -13.114 -5.016 18.704 1.00 87.00 189 ILE A CA 1
ATOM 1360 C C . ILE A 1 189 ? -13.978 -6.242 19.039 1.00 87.00 189 ILE A C 1
ATOM 1362 O O . ILE A 1 189 ? -15.034 -6.104 19.661 1.00 87.00 189 ILE A O 1
ATOM 1366 N N . HIS A 1 190 ? -13.531 -7.448 18.674 1.00 88.44 190 HIS A N 1
ATOM 1367 C CA . HIS A 1 190 ? -14.260 -8.685 18.972 1.00 88.44 190 HIS A CA 1
ATOM 1368 C C . HIS A 1 190 ? -14.372 -8.935 20.485 1.00 88.44 190 HIS A C 1
ATOM 1370 O O . HIS A 1 190 ? -15.473 -9.152 20.997 1.00 88.44 190 HIS A O 1
ATOM 1376 N N . THR A 1 191 ? -13.257 -8.829 21.212 1.00 93.12 191 THR A N 1
ATOM 1377 C CA . THR A 1 191 ? -13.202 -8.994 22.672 1.00 93.12 191 THR A CA 1
ATOM 1378 C C . THR A 1 191 ? -14.064 -7.952 23.379 1.00 93.12 191 THR A C 1
ATOM 1380 O O . THR A 1 191 ? -14.888 -8.297 24.230 1.00 93.12 191 THR A O 1
ATOM 1383 N N . ALA A 1 192 ? -13.949 -6.681 22.979 1.00 94.94 192 ALA A N 1
ATOM 1384 C CA . ALA A 1 192 ? -14.768 -5.600 23.517 1.00 94.94 192 ALA A CA 1
ATOM 1385 C C . ALA A 1 192 ? -16.267 -5.867 23.324 1.00 94.94 192 ALA A C 1
ATOM 1387 O O . ALA A 1 192 ? -17.056 -5.697 24.256 1.00 94.94 192 ALA A O 1
ATOM 1388 N N . ARG A 1 193 ? -16.667 -6.339 22.136 1.00 95.25 193 ARG A N 1
ATOM 1389 C CA . ARG A 1 193 ? -18.060 -6.678 21.834 1.00 95.25 193 ARG A CA 1
ATOM 1390 C C . ARG A 1 193 ? -18.577 -7.791 22.749 1.00 95.25 193 ARG A C 1
ATOM 1392 O O . ARG A 1 193 ? -19.676 -7.645 23.280 1.00 95.25 193 ARG A O 1
ATOM 1399 N N . LEU A 1 194 ? -17.815 -8.862 22.974 1.00 97.62 194 LEU A N 1
ATOM 1400 C CA . LEU A 1 194 ? -18.218 -9.947 23.884 1.00 97.62 194 LEU A CA 1
ATOM 1401 C C . LEU A 1 194 ? -18.395 -9.458 25.329 1.00 97.62 194 LEU A C 1
ATOM 1403 O O . LEU A 1 194 ? -19.384 -9.795 25.982 1.00 97.62 194 LEU A O 1
ATOM 1407 N N . LEU A 1 195 ? -17.475 -8.620 25.812 1.00 98.56 195 LEU A N 1
ATOM 1408 C CA . LEU A 1 195 ? -17.554 -8.035 27.152 1.00 98.56 195 LEU A CA 1
ATOM 1409 C C . LEU A 1 195 ? -18.794 -7.148 27.315 1.00 98.56 195 LEU A C 1
ATOM 1411 O O . LEU A 1 195 ? -19.494 -7.264 28.317 1.00 98.56 195 LEU A O 1
ATOM 1415 N N . LEU A 1 196 ? -19.116 -6.315 26.321 1.00 98.25 196 LEU A N 1
ATOM 1416 C CA . LEU A 1 196 ? -20.304 -5.455 26.358 1.00 98.25 196 LEU A CA 1
ATOM 1417 C C . LEU A 1 196 ? -21.613 -6.258 26.313 1.00 98.25 196 LEU A C 1
ATOM 1419 O O . LEU A 1 196 ? -22.544 -5.924 27.040 1.00 98.25 196 LEU A O 1
ATOM 1423 N N . HIS A 1 197 ? -21.690 -7.346 25.539 1.00 98.38 197 HIS A N 1
ATOM 1424 C CA . HIS A 1 197 ? -22.853 -8.244 25.596 1.00 98.38 197 HIS A CA 1
ATOM 1425 C C . HIS A 1 197 ? -22.988 -8.899 26.978 1.00 98.38 197 HIS A C 1
ATOM 1427 O O . HIS A 1 197 ? -24.089 -8.975 27.513 1.00 98.38 197 HIS A O 1
ATOM 1433 N N . SER A 1 198 ? -21.872 -9.301 27.599 1.00 98.56 198 SER A N 1
ATOM 1434 C CA . SER A 1 198 ? -21.869 -9.835 28.970 1.00 98.56 198 SER A CA 1
ATOM 1435 C C . SER A 1 198 ? -22.359 -8.818 30.010 1.00 98.56 198 SER A C 1
ATOM 1437 O O . SER A 1 198 ? -22.976 -9.211 31.000 1.00 98.56 198 SER A O 1
ATOM 1439 N N . VAL A 1 199 ? -22.121 -7.519 29.787 1.00 98.75 199 VAL A N 1
ATOM 1440 C CA . VAL A 1 199 ? -22.680 -6.434 30.612 1.00 98.75 199 VAL A CA 1
ATOM 1441 C C . VAL A 1 199 ? -24.198 -6.355 30.449 1.00 98.75 199 VAL A C 1
ATOM 1443 O O . VAL A 1 199 ? -24.896 -6.302 31.456 1.00 98.75 199 VAL A O 1
ATOM 1446 N N . VAL A 1 200 ? -24.727 -6.396 29.219 1.00 98.62 200 VAL A N 1
ATOM 1447 C CA . VAL A 1 200 ? -26.186 -6.380 28.981 1.00 98.62 200 VAL A CA 1
ATOM 1448 C C . VAL A 1 200 ? -26.864 -7.568 29.666 1.00 98.62 200 VAL A C 1
ATOM 1450 O O . VAL A 1 200 ? -27.806 -7.370 30.429 1.00 98.62 200 VAL A O 1
ATOM 1453 N N . THR A 1 201 ? -26.332 -8.780 29.491 1.00 98.56 201 THR A N 1
ATOM 1454 C CA . THR A 1 201 ? -26.859 -9.988 30.147 1.00 98.56 201 THR A CA 1
ATOM 1455 C C . THR A 1 201 ? -26.860 -9.866 31.672 1.00 98.56 201 THR A C 1
ATOM 1457 O O . THR A 1 201 ? -27.787 -10.323 32.341 1.00 98.56 201 THR A O 1
ATOM 1460 N N . GLU A 1 202 ? -25.827 -9.253 32.250 1.00 98.50 202 GLU A N 1
ATOM 1461 C CA . GLU A 1 202 ? -25.751 -9.045 33.695 1.00 98.50 202 GLU A CA 1
ATOM 1462 C C . GLU A 1 202 ? -26.753 -7.997 34.186 1.00 98.50 202 GLU A C 1
ATOM 1464 O O . GLU A 1 202 ? -27.407 -8.239 35.198 1.00 98.50 202 GLU A O 1
ATOM 1469 N N . ILE A 1 203 ? -26.937 -6.891 33.457 1.00 98.44 203 ILE A N 1
ATOM 1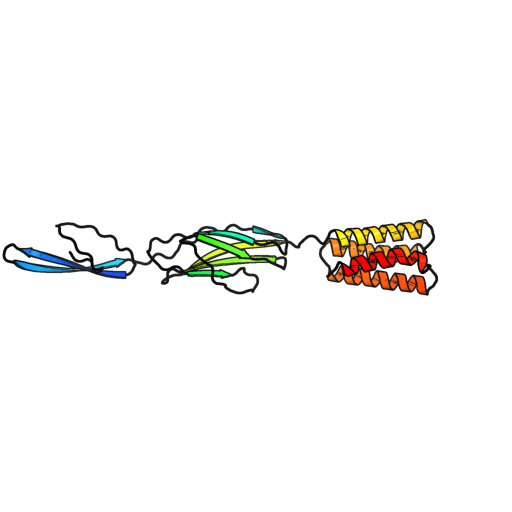470 C CA . ILE A 1 203 ? -27.988 -5.902 33.748 1.00 98.44 203 ILE A CA 1
ATOM 1471 C C . ILE A 1 203 ? -29.353 -6.595 33.780 1.00 98.44 203 ILE A C 1
ATOM 1473 O O . ILE A 1 203 ? -30.075 -6.474 34.770 1.00 98.44 203 ILE A O 1
ATOM 1477 N N . ASP A 1 204 ? -29.677 -7.373 32.745 1.00 98.12 204 ASP A N 1
ATOM 1478 C CA . ASP A 1 204 ? -30.950 -8.093 32.653 1.00 98.12 204 ASP A CA 1
ATOM 1479 C C . ASP A 1 204 ? -31.111 -9.094 33.816 1.00 98.12 204 ASP A C 1
ATOM 1481 O O . ASP A 1 204 ? -32.186 -9.210 34.409 1.00 98.12 204 ASP A O 1
ATOM 1485 N N . THR A 1 205 ? -30.021 -9.755 34.224 1.00 98.38 205 THR A N 1
ATOM 1486 C CA . THR A 1 205 ? -30.005 -10.660 35.386 1.00 98.38 205 THR A CA 1
ATOM 1487 C C . THR A 1 205 ? -30.286 -9.909 36.692 1.00 98.38 205 THR A C 1
ATOM 1489 O O . THR A 1 205 ? -31.117 -10.348 37.486 1.00 98.38 205 THR A O 1
ATOM 1492 N N . ILE A 1 206 ? -29.644 -8.759 36.923 1.00 98.06 206 ILE A N 1
ATOM 1493 C CA . ILE A 1 206 ? -29.847 -7.926 38.122 1.00 98.06 206 ILE A CA 1
ATOM 1494 C C . ILE A 1 206 ? -31.297 -7.425 38.195 1.00 98.06 206 ILE A C 1
ATOM 1496 O O . ILE A 1 206 ? -31.907 -7.502 39.266 1.00 98.06 206 ILE A O 1
ATOM 1500 N N . VAL A 1 207 ? -31.859 -6.984 37.064 1.00 98.19 207 VAL A N 1
ATOM 1501 C CA . VAL A 1 207 ? -33.260 -6.546 36.962 1.00 98.19 207 VAL A CA 1
ATOM 1502 C C . VAL A 1 207 ? -34.220 -7.700 37.245 1.00 98.19 207 VAL A C 1
ATOM 1504 O O . VAL A 1 207 ? -35.132 -7.552 38.055 1.00 98.19 207 VAL A O 1
ATOM 1507 N N . SER A 1 208 ? -33.995 -8.875 36.648 1.00 97.56 208 SER A N 1
ATOM 1508 C CA . SER A 1 208 ? -34.845 -10.056 36.871 1.00 97.56 208 SER A CA 1
ATOM 1509 C C . SER A 1 208 ? -34.827 -10.547 38.324 1.00 97.56 208 SER A C 1
ATOM 1511 O O . SER A 1 208 ? -35.828 -11.060 38.818 1.00 97.56 208 SER A O 1
ATOM 1513 N N . ALA A 1 209 ? -33.715 -10.331 39.031 1.00 97.12 209 ALA A N 1
ATOM 1514 C CA . ALA A 1 209 ? -33.574 -10.632 40.451 1.00 97.12 209 ALA A CA 1
ATOM 1515 C C . ALA A 1 209 ? -34.210 -9.566 41.368 1.00 97.12 209 ALA A C 1
ATOM 1517 O O . ALA A 1 209 ? -34.153 -9.706 42.588 1.00 97.12 209 ALA A O 1
ATOM 1518 N N . GLY A 1 210 ? -34.773 -8.486 40.812 1.00 96.75 210 GLY A N 1
ATOM 1519 C CA . GLY A 1 210 ? -35.385 -7.391 41.570 1.00 96.75 210 GLY A CA 1
ATOM 1520 C C . GLY A 1 210 ? -34.386 -6.493 42.305 1.00 96.75 210 GLY A C 1
ATOM 1521 O O . GLY A 1 210 ? -34.784 -5.727 43.177 1.00 96.75 210 GLY A O 1
ATOM 1522 N N . ARG A 1 211 ? -33.091 -6.584 41.976 1.00 96.75 211 ARG A N 1
ATOM 1523 C CA . ARG A 1 211 ? -32.008 -5.827 42.635 1.00 96.75 211 ARG A CA 1
ATOM 1524 C C . ARG A 1 211 ? -31.726 -4.471 41.978 1.00 96.75 211 ARG A C 1
ATOM 1526 O O . ARG A 1 211 ? -30.916 -3.708 42.488 1.00 96.75 211 ARG A O 1
ATOM 1533 N N . LEU A 1 212 ? -32.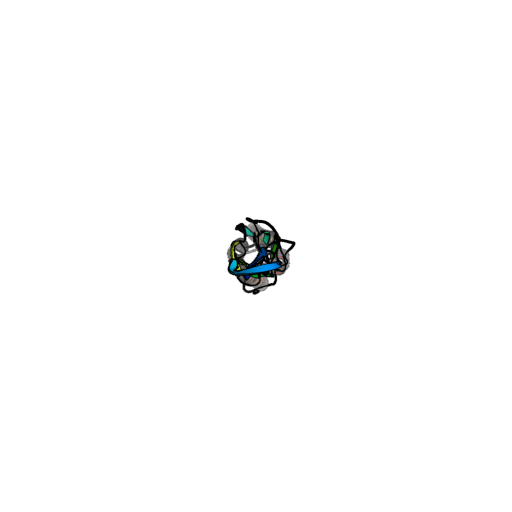375 -4.201 40.846 1.00 97.38 212 LEU A N 1
ATOM 1534 C CA . LEU A 1 212 ? -32.372 -2.937 40.113 1.00 97.38 212 LEU A CA 1
ATOM 1535 C C . LEU A 1 212 ? -33.717 -2.812 39.392 1.00 97.38 212 LEU A C 1
ATOM 1537 O O . LEU A 1 212 ? -34.189 -3.789 38.806 1.00 97.38 212 LEU A O 1
ATOM 1541 N N . SER A 1 213 ? -34.350 -1.640 39.417 1.00 97.25 213 SER A N 1
ATOM 1542 C CA . SER A 1 213 ? -35.596 -1.453 38.672 1.00 97.25 213 SER A CA 1
ATOM 1543 C C . SER A 1 213 ? -35.325 -1.372 37.165 1.00 97.25 213 SER A C 1
ATOM 1545 O O . SER A 1 213 ? -34.270 -0.914 36.724 1.00 97.25 213 SER A O 1
ATOM 1547 N N . ALA A 1 214 ? -36.296 -1.779 36.343 1.00 95.81 214 ALA A N 1
ATOM 1548 C CA . ALA A 1 214 ? -36.171 -1.657 34.889 1.00 95.81 214 ALA A CA 1
ATOM 1549 C C . ALA A 1 214 ? -36.010 -0.192 34.432 1.00 95.81 214 ALA A C 1
ATOM 1551 O O . ALA A 1 214 ? -35.335 0.068 33.438 1.00 95.81 214 ALA A O 1
ATOM 1552 N N . GLY A 1 215 ? -36.607 0.759 35.163 1.00 95.69 215 GLY A N 1
ATOM 1553 C CA . GLY A 1 215 ? -36.478 2.191 34.887 1.00 95.69 215 GLY A CA 1
ATOM 1554 C C . GLY A 1 215 ? -35.059 2.699 35.132 1.00 95.69 215 GLY A C 1
ATOM 1555 O O . GLY A 1 215 ? -34.480 3.338 34.255 1.00 95.69 215 GLY A O 1
ATOM 1556 N N . ASP A 1 216 ? -34.472 2.333 36.273 1.00 94.56 216 ASP A N 1
ATOM 1557 C CA . ASP A 1 216 ? -33.107 2.734 36.636 1.00 94.56 216 ASP A CA 1
ATOM 1558 C C . ASP A 1 216 ? -32.056 2.076 35.724 1.00 94.56 216 ASP A C 1
ATOM 1560 O O . ASP A 1 216 ? -31.044 2.684 35.374 1.00 94.56 216 ASP A O 1
ATOM 1564 N N . ALA A 1 217 ? -32.316 0.847 35.263 1.00 96.44 217 ALA A N 1
ATOM 1565 C CA . ALA A 1 217 ? -31.444 0.127 34.336 1.00 96.44 217 ALA A CA 1
ATOM 1566 C C . ALA A 1 217 ? -31.469 0.675 32.896 1.00 96.44 217 ALA A C 1
ATOM 1568 O O . ALA A 1 217 ? -30.498 0.496 32.152 1.00 96.44 217 ALA A O 1
ATOM 1569 N N . ALA A 1 218 ? -32.563 1.321 32.474 1.00 96.00 218 ALA A N 1
ATOM 1570 C CA . ALA A 1 218 ? -32.820 1.642 31.069 1.00 96.00 218 ALA A CA 1
ATOM 1571 C C . ALA A 1 218 ? -31.731 2.528 30.445 1.00 96.00 218 ALA A C 1
ATOM 1573 O O . ALA A 1 218 ? -31.283 2.264 29.327 1.00 96.00 218 ALA A O 1
ATOM 1574 N N . GLY A 1 219 ? -31.269 3.550 31.176 1.00 94.25 219 GLY A N 1
ATOM 1575 C CA . GLY A 1 219 ? -30.232 4.469 30.701 1.00 94.25 219 GLY A CA 1
ATOM 1576 C C . GLY A 1 219 ? -28.885 3.778 30.476 1.00 94.25 219 GLY A C 1
ATOM 1577 O O . GLY A 1 219 ? -28.254 3.970 29.433 1.00 94.25 219 GLY A O 1
ATOM 1578 N N . LEU A 1 220 ? -28.472 2.924 31.418 1.00 97.69 220 LEU A N 1
ATOM 1579 C CA . LEU A 1 220 ? -27.234 2.150 31.313 1.00 97.69 220 LEU A CA 1
ATOM 1580 C C . LEU A 1 220 ? -27.310 1.146 30.166 1.00 97.69 220 LEU A C 1
ATOM 1582 O O . LEU A 1 220 ? -26.404 1.088 29.334 1.00 97.69 220 LEU A O 1
ATOM 1586 N N . ARG A 1 221 ? -28.415 0.402 30.083 1.00 98.00 221 ARG A N 1
ATOM 1587 C CA . ARG A 1 221 ? -28.646 -0.597 29.039 1.00 98.00 221 ARG A CA 1
ATOM 1588 C C . ARG A 1 221 ? -28.601 0.029 27.645 1.00 98.00 221 ARG A C 1
ATOM 1590 O O . ARG A 1 221 ? -27.829 -0.422 26.801 1.00 98.00 221 ARG A O 1
ATOM 1597 N N . ALA A 1 222 ? -29.346 1.114 27.428 1.00 96.88 222 ALA A N 1
ATOM 1598 C CA . ALA A 1 222 ? -29.385 1.813 26.144 1.00 96.88 222 ALA A CA 1
ATOM 1599 C C . ALA A 1 222 ? -28.010 2.363 25.732 1.00 96.88 222 ALA A C 1
ATOM 1601 O O . ALA A 1 222 ? -27.644 2.332 24.555 1.00 96.88 222 ALA A O 1
ATOM 1602 N N . LEU A 1 223 ? -27.223 2.854 26.694 1.00 97.06 223 LEU A N 1
ATOM 1603 C CA . LEU A 1 223 ? -25.868 3.326 26.430 1.00 97.06 223 LEU A CA 1
ATOM 1604 C C . LEU A 1 223 ? -24.948 2.182 25.985 1.00 97.06 223 LEU A C 1
ATOM 1606 O O . LEU A 1 223 ? -24.241 2.333 24.988 1.00 97.06 223 LEU A O 1
ATOM 1610 N N . VAL A 1 224 ? -24.972 1.046 26.686 1.00 97.81 224 VAL A N 1
ATOM 1611 C CA . VAL A 1 224 ? -24.151 -0.129 26.349 1.00 97.81 224 VAL A CA 1
ATOM 1612 C C . VAL A 1 224 ? -24.545 -0.698 24.981 1.00 97.81 224 VAL A C 1
ATOM 1614 O O . VAL A 1 224 ? -23.671 -0.937 24.150 1.00 97.81 224 VAL A O 1
ATOM 1617 N N . GLU A 1 225 ? -25.839 -0.826 24.686 1.00 96.88 225 GLU A N 1
ATOM 1618 C CA . GLU A 1 225 ? -26.326 -1.284 23.375 1.00 96.88 225 GLU A CA 1
ATOM 1619 C C . GLU A 1 225 ? -25.935 -0.338 22.237 1.00 96.88 225 GLU A C 1
ATOM 1621 O O . GLU A 1 225 ? -25.545 -0.786 21.156 1.00 96.88 225 GLU A O 1
ATOM 1626 N N . ARG A 1 226 ? -25.963 0.978 22.478 1.00 95.25 226 ARG A N 1
ATOM 1627 C CA . ARG A 1 226 ? -25.481 1.956 21.499 1.00 95.25 226 ARG A CA 1
ATOM 1628 C C . ARG A 1 226 ? -23.998 1.764 21.200 1.00 95.25 226 ARG A C 1
ATOM 1630 O O . ARG A 1 226 ? -23.611 1.856 20.040 1.00 95.25 226 ARG A O 1
ATOM 1637 N N . VAL A 1 227 ? -23.172 1.506 22.216 1.00 95.19 227 VAL A N 1
ATOM 1638 C CA . VAL A 1 227 ? -21.745 1.207 22.014 1.00 95.19 227 VAL A CA 1
ATOM 1639 C C . VAL A 1 227 ? -21.589 -0.065 21.183 1.00 95.19 227 VAL A C 1
ATOM 1641 O O . VAL A 1 227 ? -20.849 -0.039 20.206 1.00 95.19 227 VAL A O 1
ATOM 1644 N N . ILE A 1 228 ? -22.328 -1.134 21.500 1.00 94.81 228 ILE A N 1
ATOM 1645 C CA . ILE A 1 228 ? -22.312 -2.389 20.731 1.00 94.81 228 ILE A CA 1
ATOM 1646 C C . ILE A 1 228 ? -22.643 -2.140 19.254 1.00 94.81 228 ILE A C 1
ATOM 1648 O O . ILE A 1 228 ? -21.921 -2.626 18.389 1.00 94.81 228 ILE A O 1
ATOM 1652 N N . GLY A 1 229 ? -23.680 -1.351 18.955 1.00 89.31 229 GLY A N 1
ATOM 1653 C CA . GLY A 1 229 ? -24.093 -1.053 17.578 1.00 89.31 229 GLY A CA 1
ATOM 1654 C C . GLY A 1 229 ? -23.089 -0.222 16.765 1.00 89.31 229 GLY A C 1
ATOM 1655 O O . GLY A 1 229 ? -23.164 -0.207 15.535 1.00 89.31 229 GLY A O 1
ATOM 1656 N N . LEU A 1 230 ? -22.156 0.464 17.436 1.00 87.56 230 LEU A N 1
ATOM 1657 C CA . LEU A 1 230 ? -21.067 1.220 16.805 1.00 87.56 230 LEU A CA 1
ATOM 1658 C C . LEU A 1 230 ? -19.841 0.360 16.500 1.00 87.56 230 LEU A C 1
ATOM 1660 O O . LEU A 1 230 ? -19.034 0.738 15.655 1.00 87.56 230 LEU A O 1
ATOM 1664 N N . LEU A 1 231 ? -19.695 -0.781 17.171 1.00 86.38 231 LEU A N 1
ATOM 1665 C CA . LEU A 1 231 ? -18.713 -1.788 16.805 1.00 86.38 231 LEU A CA 1
ATOM 1666 C C . LEU A 1 231 ? -19.324 -2.547 15.626 1.00 86.38 231 LEU A C 1
ATOM 1668 O O . LEU A 1 231 ? -20.208 -3.379 15.837 1.00 86.38 231 LEU A O 1
ATOM 1672 N N . ARG A 1 232 ? -18.910 -2.249 14.393 1.00 66.56 232 ARG A N 1
ATOM 1673 C CA . ARG A 1 232 ? -19.207 -3.063 13.205 1.00 66.56 232 ARG A CA 1
ATOM 1674 C C . ARG A 1 232 ? -17.960 -3.845 12.844 1.00 66.56 232 ARG A C 1
ATOM 1676 O O . ARG A 1 232 ? -16.908 -3.197 12.703 1.00 66.56 232 ARG A O 1
#

Foldseek 3Di:
DQWQPRDDDDDPDDDDDDQDFDKGKDKDWDADPVGDIDMDIDIDGGDADWKAWDAWEAEEEEAFDKDKTKTFIDGSHPFDKWKWKDFQPPPDIDTFDDDDGMGMDIDGHRDFDKGKIKMWMGRPPDIDIYIYIYGYDYDFQDVLLLVLLVVLLVLLVVCVVVVQAPPVLSVVLNVLSVVLSVCRRVVVLVSSLVSLVVSLVSLVVCCVVVRHPPVSSVVSNVSSVVSNVVSD

pLDDT: mean 94.76, std 6.0, range [60.78, 98.75]

Radius of gyration: 36.2 Å; chains: 1; bounding box: 75×21×109 Å

Sequence (232 aa):
WSFGDGETASGVSVSRTYIQNGVYTVRLIVTDILGLADTVVTDATVSNVAPAISELGDAVLLENTAYAADGSFSDPGADVWTATVDYGDGSGVIALALTGKTFSLSHVYTVAGTYTVTVQVADGDETSTRTATVTVTPSSPPLVPVNGARKAVVLVDHLVAEGIILPSDGLSLNAKLRAAVRSLEHGEIHTARLLLHSVVTEIDTIVSAGRLSAGDAAGLRALVERVIGLLR